Protein AF-A0A349FW21-F1 (afdb_monomer)

Radius of gyration: 24.27 Å; Cα contacts (8 Å, |Δi|>4): 218; chains: 1; bounding box: 69×37×64 Å

Structure (mmCIF, N/CA/C/O backbone):
data_AF-A0A349FW21-F1
#
_entry.id   AF-A0A349FW21-F1
#
loop_
_atom_site.group_PDB
_atom_site.id
_atom_site.type_symbol
_atom_site.label_atom_id
_atom_site.label_alt_id
_atom_site.label_comp_id
_atom_site.label_asym_id
_atom_site.label_entity_id
_atom_site.label_seq_id
_atom_site.pdbx_PDB_ins_code
_atom_site.Cartn_x
_atom_site.Cartn_y
_atom_site.Cartn_z
_atom_site.occupancy
_atom_site.B_iso_or_equiv
_atom_site.auth_seq_id
_atom_site.auth_comp_id
_atom_site.auth_asym_id
_atom_site.auth_atom_id
_atom_site.pdbx_PDB_model_num
ATOM 1 N N . GLY A 1 1 ? -23.502 -10.795 7.172 1.00 79.62 1 GLY A N 1
ATOM 2 C CA . GLY A 1 1 ? -22.244 -11.433 7.606 1.00 79.62 1 GLY A CA 1
ATOM 3 C C . GLY A 1 1 ? -21.073 -11.166 6.674 1.00 79.62 1 GLY A C 1
ATOM 4 O O . GLY A 1 1 ? -20.274 -10.280 6.958 1.00 79.62 1 GLY A O 1
ATOM 5 N N . LEU A 1 2 ? -20.959 -11.916 5.570 1.00 86.88 2 LEU A N 1
ATOM 6 C CA . LEU A 1 2 ? -19.723 -12.019 4.775 1.00 86.88 2 LEU A CA 1
ATOM 7 C C . LEU A 1 2 ? -19.169 -10.681 4.262 1.00 86.88 2 LEU A C 1
ATOM 9 O O . LEU A 1 2 ? -17.988 -10.404 4.451 1.00 86.88 2 LEU A O 1
ATOM 13 N N . VAL A 1 3 ? -20.007 -9.830 3.665 1.00 88.12 3 VAL A N 1
ATOM 14 C CA . VAL A 1 3 ? -19.525 -8.563 3.092 1.00 88.12 3 VAL A CA 1
ATOM 15 C C . VAL A 1 3 ? -19.005 -7.611 4.169 1.00 88.12 3 VAL A C 1
ATOM 17 O O . VAL A 1 3 ? -17.942 -7.023 4.005 1.00 88.12 3 VAL A O 1
ATOM 20 N N . ALA A 1 4 ? -19.687 -7.522 5.314 1.00 91.06 4 ALA A N 1
ATOM 21 C CA . ALA A 1 4 ? -19.210 -6.734 6.450 1.00 91.06 4 ALA A CA 1
ATOM 22 C C . ALA A 1 4 ? -17.894 -7.291 7.020 1.00 91.06 4 ALA A C 1
ATOM 24 O O . ALA A 1 4 ? -17.009 -6.523 7.390 1.00 91.06 4 ALA A O 1
ATOM 25 N N . ARG A 1 5 ? -17.736 -8.622 7.046 1.00 93.50 5 ARG A N 1
ATOM 26 C CA . ARG A 1 5 ? -16.498 -9.286 7.483 1.00 93.50 5 ARG A CA 1
ATOM 27 C C . ARG A 1 5 ? -15.326 -8.931 6.572 1.00 93.50 5 ARG A C 1
ATOM 29 O O . ARG A 1 5 ? -14.276 -8.530 7.070 1.00 93.50 5 ARG A O 1
ATOM 36 N N . PHE A 1 6 ? -15.518 -9.059 5.261 1.00 93.38 6 PHE A N 1
ATOM 37 C CA . PHE A 1 6 ? -14.521 -8.661 4.270 1.00 93.38 6 PHE A CA 1
ATOM 38 C C . PHE A 1 6 ? -14.206 -7.174 4.375 1.00 93.38 6 PHE A C 1
ATOM 40 O O . PHE A 1 6 ? -13.051 -6.816 4.570 1.00 93.38 6 PHE A O 1
ATOM 47 N N . GLY A 1 7 ? -15.230 -6.323 4.324 1.00 93.06 7 GLY A N 1
ATOM 48 C CA . GLY A 1 7 ? -15.060 -4.877 4.343 1.00 93.06 7 GLY A CA 1
ATOM 49 C C . GLY A 1 7 ? -14.276 -4.397 5.558 1.00 93.06 7 GLY A C 1
ATOM 50 O O . GLY A 1 7 ? -13.329 -3.640 5.397 1.00 93.06 7 GLY A O 1
ATOM 51 N N . LEU A 1 8 ? -14.617 -4.861 6.763 1.00 94.00 8 LEU A N 1
ATOM 52 C CA . LEU A 1 8 ? -14.026 -4.337 7.996 1.00 94.00 8 LEU A CA 1
ATOM 53 C C . LEU A 1 8 ? -12.684 -4.959 8.367 1.00 94.00 8 LEU A C 1
ATOM 55 O O . LEU A 1 8 ? -11.838 -4.268 8.931 1.00 94.00 8 LEU A O 1
ATOM 59 N N . PHE A 1 9 ? -12.493 -6.253 8.110 1.00 94.50 9 PHE A N 1
ATOM 60 C CA . PHE A 1 9 ? -11.378 -6.979 8.714 1.00 94.50 9 PHE A CA 1
ATOM 61 C C . PHE A 1 9 ? -10.350 -7.497 7.716 1.00 94.50 9 PHE A C 1
ATOM 63 O O . PHE A 1 9 ? -9.241 -7.800 8.153 1.00 94.50 9 PHE A O 1
ATOM 70 N N . PHE A 1 10 ? -10.651 -7.591 6.416 1.00 91.69 10 PHE A N 1
ATOM 71 C CA . PHE A 1 10 ? -9.659 -7.987 5.412 1.00 91.69 10 PHE A CA 1
ATOM 72 C C . PHE A 1 10 ? -8.686 -6.829 5.109 1.00 91.69 10 PHE A C 1
ATOM 74 O O . PHE A 1 10 ? -9.122 -5.680 5.023 1.00 91.69 10 PHE A O 1
ATOM 81 N N . PRO A 1 11 ? -7.376 -7.087 4.913 1.00 89.06 11 PRO A N 1
ATOM 82 C CA . PRO A 1 11 ? -6.655 -8.367 5.014 1.00 89.06 11 PRO A CA 1
ATOM 83 C C . PRO A 1 11 ? -6.067 -8.650 6.416 1.00 89.06 11 PRO A C 1
ATOM 85 O O . PRO A 1 11 ? -5.120 -9.418 6.565 1.00 89.06 11 PRO A O 1
ATOM 88 N N . GLY A 1 12 ? -6.569 -7.997 7.465 1.00 87.81 12 GLY A N 1
ATOM 89 C CA . GLY A 1 12 ? -6.051 -8.113 8.827 1.00 87.81 12 GLY A CA 1
ATOM 90 C C . GLY A 1 12 ? -6.335 -9.460 9.506 1.00 87.81 12 GLY A C 1
ATOM 91 O O . GLY A 1 12 ? -7.222 -10.219 9.128 1.00 87.81 12 GLY A O 1
ATOM 92 N N . LYS A 1 13 ? -5.614 -9.740 10.602 1.00 91.00 13 LYS A N 1
ATOM 93 C CA . LYS A 1 13 ? -5.720 -11.007 11.363 1.00 91.00 13 LYS A CA 1
ATOM 94 C C . LYS A 1 13 ? -7.135 -11.307 11.869 1.00 91.00 13 LYS A C 1
ATOM 96 O O . LYS A 1 13 ? -7.502 -12.468 12.022 1.00 91.00 13 LYS A O 1
ATOM 101 N N . MET A 1 14 ? -7.921 -10.268 12.146 1.00 93.44 14 MET A N 1
ATOM 102 C CA . MET A 1 14 ? -9.287 -10.416 12.650 1.00 93.44 14 MET A CA 1
ATOM 103 C C . MET A 1 14 ? -10.252 -10.961 11.598 1.00 93.44 14 MET A C 1
ATOM 105 O O . MET A 1 14 ? -11.257 -11.556 11.976 1.00 93.44 14 MET A O 1
ATOM 109 N N . PHE A 1 15 ? -9.910 -10.870 10.307 1.00 94.19 15 PHE A N 1
ATOM 110 C CA . PHE A 1 15 ? -10.685 -11.479 9.228 1.00 94.19 15 PHE A CA 1
ATOM 111 C C . PHE A 1 15 ? -10.854 -12.986 9.431 1.00 94.19 15 PHE A C 1
ATOM 113 O O . PHE A 1 15 ? -11.928 -13.521 9.182 1.00 94.19 15 PHE A O 1
ATOM 120 N N . PHE A 1 16 ? -9.826 -13.670 9.937 1.00 91.38 16 PHE A N 1
ATOM 121 C CA . PHE A 1 16 ? -9.857 -15.114 10.188 1.00 91.38 16 PHE A CA 1
ATOM 122 C C . PHE A 1 16 ? -10.485 -15.494 11.535 1.00 91.38 16 PHE A C 1
ATOM 124 O O . PHE A 1 16 ? -10.774 -16.664 11.751 1.00 91.38 16 PHE A O 1
ATOM 131 N N . LYS A 1 17 ? -10.694 -14.526 12.438 1.00 92.88 17 LYS A N 1
ATOM 132 C CA . LYS A 1 17 ? -11.222 -14.767 13.791 1.00 92.88 17 LYS A CA 1
ATOM 133 C C . LYS A 1 17 ? -12.697 -14.419 13.953 1.00 92.88 17 LYS A C 1
ATOM 135 O O . LYS A 1 17 ? -13.353 -15.019 14.791 1.00 92.88 17 LYS A O 1
ATOM 140 N N . ILE A 1 18 ? -13.182 -13.425 13.214 1.00 94.44 18 ILE A N 1
ATOM 141 C CA . ILE A 1 18 ? -14.570 -12.962 13.277 1.00 94.44 18 ILE A CA 1
ATOM 142 C C . ILE A 1 18 ? -15.294 -13.529 12.064 1.00 94.44 18 ILE A C 1
ATOM 144 O O . ILE A 1 18 ? -15.002 -13.124 10.938 1.00 94.44 18 ILE A O 1
ATOM 148 N N . THR A 1 19 ? -16.214 -14.462 12.281 1.00 93.19 19 THR A N 1
ATOM 149 C CA . THR A 1 19 ? -17.006 -15.094 11.224 1.00 93.19 19 THR A CA 1
ATOM 150 C C . THR A 1 19 ? -18.365 -14.420 11.044 1.00 93.19 19 THR A C 1
ATOM 152 O O . THR A 1 19 ? -18.790 -14.247 9.898 1.00 93.19 19 THR A O 1
ATOM 155 N N . ASP A 1 20 ? -18.985 -13.932 12.124 1.00 92.44 20 ASP A N 1
ATOM 156 C CA . ASP A 1 20 ? -20.250 -13.196 12.089 1.00 92.44 20 ASP A CA 1
ATOM 157 C C . ASP A 1 20 ? -20.144 -11.830 12.789 1.00 92.44 20 ASP A C 1
ATOM 159 O O . ASP A 1 20 ? -20.536 -11.653 13.947 1.00 92.44 20 ASP A O 1
ATOM 163 N N . PRO A 1 21 ? -19.688 -10.789 12.071 1.00 93.12 21 PRO A N 1
ATOM 164 C CA . PRO A 1 21 ? -19.641 -9.448 12.640 1.00 93.12 21 PRO A CA 1
ATOM 165 C C . PRO A 1 21 ? -21.035 -8.833 12.825 1.00 93.12 21 PRO A C 1
ATOM 167 O O . PRO A 1 21 ? -21.183 -7.865 13.573 1.00 93.12 21 PRO A O 1
ATOM 170 N N . THR A 1 22 ? -22.060 -9.385 12.170 1.00 90.56 22 THR A N 1
ATOM 171 C CA . THR A 1 22 ? -23.417 -8.829 12.119 1.00 90.56 22 THR A CA 1
ATOM 172 C C . THR A 1 22 ? -24.323 -9.294 13.256 1.00 90.56 22 THR A C 1
ATOM 174 O O . THR A 1 22 ? -25.375 -8.684 13.447 1.00 90.56 22 THR A O 1
ATOM 177 N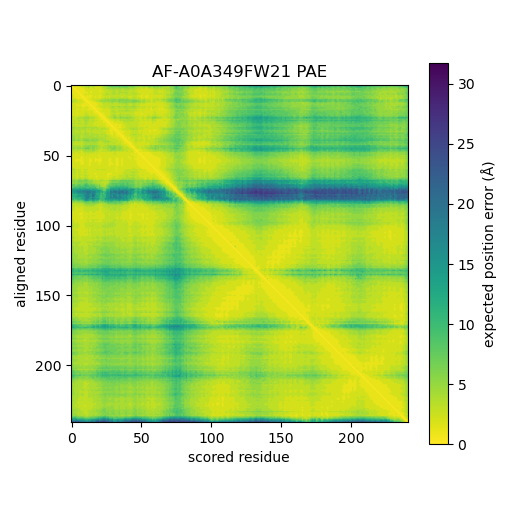 N . THR A 1 23 ? -23.923 -10.301 14.043 1.00 88.94 23 THR A N 1
ATOM 178 C CA . THR A 1 23 ? -24.753 -10.801 15.149 1.00 88.94 23 THR A CA 1
ATOM 179 C C . THR A 1 23 ? -25.154 -9.695 16.130 1.00 88.94 23 THR A C 1
ATOM 181 O O . THR A 1 23 ? -24.370 -8.799 16.476 1.00 88.94 23 THR A O 1
ATOM 184 N N . GLY A 1 24 ? -26.413 -9.756 16.566 1.00 86.75 24 GLY A N 1
ATOM 185 C CA . GLY A 1 24 ? -26.978 -8.865 17.573 1.00 86.75 24 GLY A CA 1
ATOM 186 C C . GLY A 1 24 ? -26.745 -9.326 19.010 1.00 86.75 24 GLY A C 1
ATOM 187 O O . GLY A 1 24 ? -26.895 -8.512 19.915 1.00 86.75 24 GLY A O 1
ATOM 188 N N . LEU A 1 25 ? -26.378 -10.594 19.219 1.00 91.06 25 LEU A N 1
ATOM 189 C CA . LEU A 1 25 ? -26.169 -11.175 20.542 1.00 91.06 25 LEU A CA 1
ATOM 190 C C . LEU A 1 25 ? -24.679 -11.123 20.891 1.00 91.06 25 LEU A C 1
ATOM 192 O O . LEU A 1 25 ? -23.890 -11.929 20.402 1.00 91.06 25 LEU A O 1
ATOM 196 N N . LYS A 1 26 ? -24.287 -10.133 21.697 1.00 92.50 26 LYS A N 1
ATOM 197 C CA . LYS A 1 26 ? -22.891 -9.873 22.070 1.00 92.50 26 LYS A CA 1
ATOM 198 C C . LYS A 1 26 ? -22.807 -9.405 23.520 1.00 92.50 26 LYS A C 1
ATOM 200 O O . LYS A 1 26 ? -23.646 -8.633 23.970 1.00 92.50 26 LYS A O 1
ATOM 205 N N . ALA A 1 27 ? -21.748 -9.816 24.210 1.00 94.56 27 ALA A N 1
ATOM 206 C CA . ALA A 1 27 ? -21.325 -9.231 25.478 1.00 94.56 27 ALA A CA 1
ATOM 207 C C . ALA A 1 27 ? -19.980 -8.530 25.265 1.00 94.56 27 ALA A C 1
ATOM 209 O O . ALA A 1 27 ? -19.120 -9.026 24.536 1.00 94.56 27 ALA A O 1
ATOM 210 N N . SER A 1 28 ? -19.790 -7.349 25.849 1.00 95.38 28 SER A N 1
ATOM 211 C CA . SER A 1 28 ? -18.569 -6.558 25.669 1.00 95.38 28 SER A CA 1
ATOM 212 C C . SER A 1 28 ? -18.158 -5.899 26.973 1.00 95.38 28 SER A C 1
ATOM 214 O O . SER A 1 28 ? -18.994 -5.439 27.746 1.00 95.38 28 SER A O 1
ATOM 216 N N . ARG A 1 29 ? -16.850 -5.889 27.234 1.00 95.69 29 ARG A N 1
ATOM 217 C CA . ARG A 1 29 ? -16.280 -5.230 28.409 1.00 95.69 29 ARG A CA 1
ATOM 218 C C . ARG A 1 29 ? -16.426 -3.721 28.251 1.00 95.69 29 ARG A C 1
ATOM 220 O O . ARG A 1 29 ? -16.014 -3.197 27.226 1.00 95.69 29 ARG A O 1
ATOM 227 N N . VAL A 1 30 ? -16.936 -3.048 29.281 1.00 96.00 30 VAL A N 1
ATOM 228 C CA . VAL A 1 30 ? -17.026 -1.582 29.297 1.00 96.00 30 VAL A CA 1
ATOM 229 C C . VAL A 1 30 ? -15.677 -0.961 29.635 1.00 96.00 30 VAL A C 1
ATOM 231 O O . VAL A 1 30 ? -15.113 -0.286 28.788 1.00 96.00 30 VAL A O 1
ATOM 234 N N . LYS A 1 31 ? -15.138 -1.257 30.826 1.00 96.06 31 LYS A N 1
ATOM 235 C CA . LYS A 1 31 ? -13.905 -0.652 31.353 1.00 96.06 31 LYS A CA 1
ATOM 236 C C . LYS A 1 31 ? -12.708 -0.808 30.406 1.00 96.06 31 LYS A C 1
ATOM 238 O O . LYS A 1 31 ? -12.303 -1.944 30.129 1.00 96.06 31 LYS A O 1
ATOM 243 N N . GLY A 1 32 ? -12.119 0.317 30.007 1.00 94.38 32 GLY A N 1
ATOM 244 C CA . GLY A 1 32 ? -10.965 0.405 29.107 1.00 94.38 32 GLY A CA 1
ATOM 245 C C . GLY A 1 32 ? -11.289 0.152 27.632 1.00 94.38 32 GLY A C 1
ATOM 246 O O . GLY A 1 32 ? -10.373 -0.074 26.846 1.00 94.38 32 GLY A O 1
ATOM 247 N N . PHE A 1 33 ? -12.570 0.132 27.268 1.00 95.56 33 PHE A N 1
ATOM 248 C CA . PHE A 1 33 ? -13.039 -0.072 25.903 1.00 95.56 33 PHE A CA 1
ATOM 249 C C . PHE A 1 33 ? -14.218 0.854 25.617 1.00 95.56 33 PHE A C 1
ATOM 251 O O . PHE A 1 33 ? -14.011 1.943 25.095 1.00 95.56 33 PHE A O 1
ATOM 258 N N . VAL A 1 34 ? -15.448 0.444 25.938 1.00 94.38 34 VAL A N 1
ATOM 259 C CA . VAL A 1 34 ? -16.669 1.195 25.588 1.00 94.38 34 VAL A CA 1
ATOM 260 C C . VAL A 1 34 ? -16.675 2.583 26.222 1.00 94.38 34 VAL A C 1
ATOM 262 O O . VAL A 1 34 ? -17.092 3.535 25.579 1.00 94.38 34 VAL A O 1
ATOM 265 N N . ASP A 1 35 ? -16.146 2.706 27.438 1.00 94.69 35 ASP A N 1
ATOM 266 C CA . ASP A 1 35 ? -15.970 3.976 28.155 1.00 94.69 35 ASP A CA 1
ATOM 267 C C . ASP A 1 35 ? -14.971 4.942 27.493 1.00 94.69 35 ASP A C 1
ATOM 269 O O . ASP A 1 35 ? -14.954 6.124 27.819 1.00 94.69 35 ASP A O 1
ATOM 273 N N . THR A 1 36 ? -14.152 4.459 26.555 1.00 94.94 36 THR A N 1
ATOM 274 C CA . THR A 1 36 ? -13.199 5.271 25.776 1.00 94.94 36 THR A CA 1
ATOM 275 C C . THR A 1 36 ? -13.680 5.576 24.356 1.00 94.94 36 THR A C 1
ATOM 277 O O . THR A 1 36 ? -13.007 6.295 23.618 1.00 94.94 36 THR A O 1
ATOM 280 N N . MET A 1 37 ? -14.815 5.005 23.938 1.00 93.19 37 MET A N 1
ATOM 281 C CA . MET A 1 37 ? -15.351 5.194 22.592 1.00 93.19 37 MET A CA 1
ATOM 282 C C . MET A 1 37 ? -16.286 6.391 22.533 1.00 93.19 37 MET A C 1
ATOM 284 O O . MET A 1 37 ? -17.132 6.573 23.402 1.00 93.19 37 MET A O 1
ATOM 288 N N . ASP A 1 38 ? -16.211 7.133 21.431 1.00 91.38 38 ASP A N 1
ATOM 289 C CA . ASP A 1 38 ? -17.280 8.054 21.058 1.00 91.38 38 ASP A CA 1
ATOM 290 C C . ASP A 1 38 ? -18.504 7.246 20.602 1.00 91.38 38 ASP A C 1
ATOM 292 O O . ASP A 1 38 ? -18.485 6.598 19.541 1.00 91.38 38 ASP A O 1
ATOM 296 N N . MET A 1 39 ? -19.525 7.258 21.458 1.00 90.12 39 MET A N 1
ATOM 297 C CA . MET A 1 39 ? -20.818 6.606 21.265 1.00 90.12 39 MET A CA 1
ATOM 298 C C . MET A 1 39 ? -21.921 7.593 20.858 1.00 90.12 39 MET A C 1
ATOM 300 O O . MET A 1 39 ? -23.004 7.153 20.471 1.00 90.12 39 MET A O 1
ATOM 304 N N . ASP A 1 40 ? -21.646 8.898 20.892 1.00 91.12 40 ASP A N 1
ATOM 305 C CA . ASP A 1 40 ? -22.607 9.949 20.545 1.00 91.12 40 ASP A CA 1
ATOM 306 C C . ASP A 1 40 ? -22.606 10.222 19.030 1.00 91.12 40 ASP A C 1
ATOM 308 O O . ASP A 1 40 ? -23.654 10.493 18.427 1.00 91.12 40 ASP A O 1
ATOM 312 N N . HIS A 1 41 ? -21.442 10.056 18.388 1.00 92.62 41 HIS A N 1
ATOM 313 C CA . HIS A 1 41 ? -21.226 10.288 16.955 1.00 92.62 41 HIS A CA 1
ATOM 314 C C . HIS A 1 41 ? -20.993 8.988 16.169 1.00 92.62 41 HIS A C 1
ATOM 316 O O . HIS A 1 41 ? -19.975 8.809 15.499 1.00 92.62 41 HIS A O 1
ATOM 322 N N . LEU A 1 42 ? -21.952 8.064 16.236 1.00 93.25 42 LEU A N 1
ATOM 323 C CA . LEU A 1 42 ? -21.949 6.846 15.417 1.00 93.25 42 LEU A CA 1
ATOM 324 C C . LEU A 1 42 ? -22.457 7.134 13.996 1.00 93.25 42 LEU A C 1
ATOM 326 O O . LEU A 1 42 ? -23.371 7.938 13.801 1.00 93.25 42 LEU A O 1
ATOM 330 N N . TYR A 1 43 ? -21.920 6.432 12.995 1.00 92.56 43 TYR A N 1
ATOM 331 C CA . TYR A 1 43 ? -22.342 6.566 11.593 1.00 92.56 43 TYR A CA 1
ATOM 332 C C . TYR A 1 43 ? -23.776 6.097 11.344 1.00 92.56 43 TYR A C 1
ATOM 334 O O . TYR A 1 43 ? -24.421 6.542 10.394 1.00 92.56 43 TYR A O 1
ATOM 342 N N . SER A 1 44 ? -24.265 5.193 12.188 1.00 91.38 44 SER A N 1
ATOM 343 C CA . SER A 1 44 ? -25.625 4.670 12.164 1.00 91.38 44 SER A CA 1
ATOM 344 C C . SER A 1 44 ? -26.184 4.655 13.580 1.00 91.38 44 SER A C 1
ATOM 346 O O . SER A 1 44 ? -25.485 4.291 14.522 1.00 91.38 44 SER A O 1
ATOM 348 N N . ARG A 1 45 ? -27.467 5.005 13.717 1.00 87.25 45 ARG A N 1
ATOM 349 C CA . ARG A 1 45 ? -28.254 4.843 14.954 1.00 87.25 45 ARG A CA 1
ATOM 350 C C . ARG A 1 45 ? -29.220 3.647 14.886 1.00 87.25 45 ARG A C 1
ATOM 352 O O . ARG A 1 45 ? -30.002 3.446 15.807 1.00 87.25 45 ARG A O 1
ATOM 359 N N . ASN A 1 46 ? -29.157 2.860 13.806 1.00 87.94 46 ASN A N 1
ATOM 360 C CA . ASN A 1 46 ? -30.063 1.741 13.528 1.00 87.94 46 ASN A CA 1
ATOM 361 C C . ASN A 1 46 ? -29.390 0.389 13.799 1.00 87.94 46 ASN A C 1
ATOM 363 O O . ASN A 1 46 ? -29.104 0.067 14.943 1.00 87.94 46 ASN A O 1
ATOM 367 N N . PHE A 1 47 ? -29.138 -0.439 12.780 1.00 86.38 47 PHE A N 1
ATOM 368 C CA . PHE A 1 47 ? -28.454 -1.728 12.952 1.00 86.38 47 PHE A CA 1
ATOM 369 C C . PHE A 1 47 ? -26.950 -1.635 12.663 1.00 86.38 47 PHE A C 1
ATOM 371 O O . PHE A 1 47 ? -26.175 -2.409 13.234 1.00 86.38 47 PHE A O 1
ATOM 378 N N . GLY A 1 48 ? -26.526 -0.684 11.819 1.00 89.25 48 GLY A N 1
ATOM 379 C CA . GLY A 1 48 ? -25.128 -0.489 11.427 1.00 89.25 48 GLY A CA 1
ATOM 380 C C . GLY A 1 48 ? -24.184 -0.192 12.596 1.00 89.25 48 GLY A C 1
ATOM 381 O O . GLY A 1 48 ? -23.039 -0.646 12.576 1.00 89.25 48 GLY A O 1
ATOM 382 N N . TYR A 1 49 ? -24.671 0.453 13.664 1.00 92.50 49 TYR A N 1
ATOM 383 C CA . TYR A 1 49 ? -23.853 0.787 14.840 1.00 92.50 49 TYR A CA 1
ATOM 384 C C . TYR A 1 49 ? -23.159 -0.431 15.466 1.00 92.50 49 TYR A C 1
ATOM 386 O O . TYR A 1 49 ? -22.060 -0.311 15.996 1.00 92.50 49 TYR A O 1
ATOM 394 N N . LYS A 1 50 ? -23.754 -1.632 15.378 1.00 92.69 50 LYS A N 1
ATOM 395 C CA . LYS A 1 50 ? -23.177 -2.867 15.943 1.00 92.69 50 LYS A CA 1
ATOM 396 C C . LYS A 1 50 ? -21.871 -3.264 15.258 1.00 92.69 50 LYS A C 1
ATOM 398 O O . LYS A 1 50 ? -21.029 -3.923 15.875 1.00 92.69 50 LYS A O 1
ATOM 403 N N . LEU A 1 51 ? -21.722 -2.903 13.984 1.00 94.31 51 LEU A N 1
ATOM 404 C CA . LEU A 1 51 ? -20.508 -3.127 13.206 1.00 94.31 51 LEU A CA 1
ATOM 405 C C . LEU A 1 51 ? -19.437 -2.108 13.564 1.00 94.31 51 LEU A C 1
ATOM 407 O O . LEU A 1 51 ? -18.294 -2.494 13.793 1.00 94.31 51 LEU A O 1
ATOM 411 N N . GLU A 1 52 ? -19.820 -0.838 13.672 1.00 94.94 52 GLU A N 1
ATOM 412 C CA . GLU A 1 52 ? -18.935 0.224 14.148 1.00 94.94 52 GLU A CA 1
ATOM 413 C C . GLU A 1 52 ? -18.418 -0.062 15.556 1.00 94.94 52 GLU A C 1
ATOM 415 O O . GLU A 1 52 ? -17.212 -0.024 15.784 1.00 94.94 52 GLU A O 1
ATOM 420 N N . PHE A 1 53 ? -19.308 -0.443 16.468 1.00 95.44 53 PHE A N 1
ATOM 421 C CA . PHE A 1 53 ? -18.969 -0.832 17.828 1.00 95.44 53 PHE A CA 1
ATOM 422 C C . PHE A 1 53 ? -17.946 -1.973 17.846 1.00 95.44 53 PHE A C 1
ATOM 424 O O . PHE A 1 53 ? -16.892 -1.862 18.468 1.00 95.44 53 PHE A O 1
ATOM 431 N N . LEU A 1 54 ? -18.211 -3.064 17.115 1.00 95.69 54 LEU A N 1
ATOM 432 C CA . LEU A 1 54 ? -17.280 -4.192 17.028 1.00 95.69 54 LEU A CA 1
ATOM 433 C C . LEU A 1 54 ? -15.935 -3.773 16.418 1.00 95.69 54 LEU A C 1
ATOM 435 O O . LEU A 1 54 ? -14.885 -4.187 16.907 1.00 95.69 54 LEU A O 1
ATOM 439 N N . TYR A 1 55 ? -15.955 -2.955 15.366 1.00 95.44 55 TYR A N 1
ATOM 440 C CA . TYR A 1 55 ? -14.744 -2.459 14.722 1.00 95.44 55 TYR A CA 1
ATOM 441 C C . TYR A 1 55 ? -13.902 -1.615 15.687 1.00 95.44 55 TYR A C 1
ATOM 443 O O . TYR A 1 55 ? -12.713 -1.885 15.843 1.00 95.44 55 TYR A O 1
ATOM 451 N N . LYS A 1 56 ? -14.517 -0.660 16.398 1.00 94.81 56 LYS A N 1
ATOM 452 C CA . LYS A 1 56 ? -13.852 0.179 17.408 1.00 94.81 56 LYS A CA 1
ATOM 453 C C . LYS A 1 56 ? -13.285 -0.661 18.561 1.00 94.81 56 LYS A C 1
ATOM 455 O O . LYS A 1 56 ? -12.115 -0.498 18.898 1.00 94.81 56 LYS A O 1
ATOM 460 N N . MET A 1 57 ? -14.043 -1.632 19.087 1.00 95.69 57 MET A N 1
ATOM 461 C CA . MET A 1 57 ? -13.550 -2.595 20.091 1.00 95.69 57 MET A CA 1
ATOM 462 C C . MET A 1 57 ? -12.271 -3.299 19.615 1.00 95.69 57 MET A C 1
ATOM 464 O O . MET A 1 57 ? -11.288 -3.392 20.349 1.00 95.69 57 MET A O 1
ATOM 468 N N . VAL A 1 58 ? -12.265 -3.782 18.371 1.00 95.31 58 VAL A N 1
ATOM 469 C CA . VAL A 1 58 ? -11.108 -4.462 17.777 1.00 95.31 58 VAL A CA 1
ATOM 470 C C . VAL A 1 58 ? -9.910 -3.523 17.621 1.00 95.31 58 VAL A C 1
ATOM 472 O O . VAL A 1 58 ? -8.789 -3.933 17.922 1.00 95.31 58 VAL A O 1
ATOM 475 N N . GLN A 1 59 ? -10.124 -2.276 17.191 1.00 92.75 59 GLN A N 1
ATOM 476 C CA . GLN A 1 59 ? -9.055 -1.275 17.058 1.00 92.75 59 GLN A CA 1
ATOM 477 C C . GLN A 1 59 ? -8.415 -0.919 18.406 1.00 92.75 59 GLN A C 1
ATOM 479 O O . GLN A 1 59 ? -7.205 -0.718 18.475 1.00 92.75 59 GLN A O 1
ATOM 484 N N . LEU A 1 60 ? -9.198 -0.935 19.487 1.00 94.38 60 LEU A N 1
ATOM 485 C CA . LEU A 1 60 ? -8.709 -0.776 20.862 1.00 94.38 60 LEU A CA 1
ATOM 486 C C . LEU A 1 60 ? -7.993 -2.028 21.406 1.00 94.38 60 LEU A C 1
ATOM 488 O O . LEU A 1 60 ? -7.531 -2.039 22.544 1.00 94.38 60 LEU A O 1
ATOM 492 N N . GLY A 1 61 ? -7.882 -3.099 20.615 1.00 94.62 61 GLY A N 1
ATOM 493 C CA . GLY A 1 61 ? -7.179 -4.322 21.002 1.00 94.62 61 GLY A CA 1
ATOM 494 C C . GLY A 1 61 ? -8.032 -5.318 21.788 1.00 94.62 61 GLY A C 1
ATOM 495 O O . GLY A 1 61 ? -7.482 -6.191 22.467 1.00 94.62 61 GLY A O 1
ATOM 496 N N . ALA A 1 62 ? -9.364 -5.229 21.705 1.00 95.62 62 ALA A N 1
ATOM 497 C CA . ALA A 1 62 ? -10.242 -6.186 22.365 1.00 95.62 62 ALA A CA 1
ATOM 498 C C . ALA A 1 62 ? -9.984 -7.612 21.858 1.00 95.62 62 ALA A C 1
ATOM 500 O O . ALA A 1 62 ? -9.895 -7.881 20.657 1.00 95.62 62 ALA A O 1
ATOM 501 N N . LYS A 1 63 ? -9.913 -8.561 22.794 1.00 94.88 63 LYS A N 1
ATOM 502 C CA . LYS A 1 63 ? -9.892 -9.987 22.461 1.00 94.88 63 LYS A CA 1
ATOM 503 C C . LYS A 1 63 ? -11.314 -10.421 22.116 1.00 94.88 63 LYS A C 1
ATOM 505 O O . LYS A 1 63 ? -12.199 -10.349 22.963 1.00 94.88 63 LYS A O 1
ATOM 510 N N . VAL A 1 64 ? -11.515 -10.888 20.888 1.00 95.25 64 VAL A N 1
ATOM 511 C CA . VAL A 1 64 ? -12.816 -11.368 20.404 1.00 95.25 64 VAL A CA 1
ATOM 512 C C . VAL A 1 64 ? -12.837 -12.893 20.411 1.00 95.25 64 VAL A C 1
ATOM 514 O O . VAL A 1 64 ? -11.891 -13.528 19.940 1.00 95.25 64 VAL A O 1
ATOM 517 N N . LYS A 1 65 ? -13.918 -13.468 20.942 1.00 94.44 65 LYS A N 1
ATOM 518 C CA . LYS A 1 65 ? -14.232 -14.898 20.888 1.00 94.44 65 LYS A CA 1
ATOM 519 C C . LYS A 1 65 ? -15.683 -15.050 20.444 1.00 94.44 65 LYS A C 1
ATOM 521 O O . LYS A 1 65 ? -16.560 -14.419 21.029 1.00 94.44 65 LYS A O 1
ATOM 526 N N . GLU A 1 66 ? -15.920 -15.875 19.433 1.00 94.56 66 GLU A N 1
ATOM 527 C CA . GLU A 1 66 ? -17.268 -16.246 19.002 1.00 94.56 66 GLU A CA 1
ATOM 528 C C . GLU A 1 66 ? -17.680 -17.535 19.715 1.00 94.56 66 GLU A C 1
ATOM 530 O O . GLU A 1 66 ? -16.906 -18.492 19.795 1.00 94.56 66 GLU A O 1
ATOM 535 N N . ILE A 1 67 ? -18.880 -17.530 20.293 1.00 93.94 67 ILE A N 1
ATOM 536 C CA . ILE A 1 67 ? -19.484 -18.695 20.937 1.00 93.94 67 ILE A CA 1
ATOM 537 C C . ILE A 1 67 ? -20.579 -19.186 19.986 1.00 93.94 67 ILE A C 1
ATOM 539 O O . ILE A 1 67 ? -21.424 -18.368 19.608 1.00 93.94 67 ILE A O 1
ATOM 543 N N . PRO A 1 68 ? -20.567 -20.469 19.576 1.00 91.94 68 PRO A N 1
ATOM 544 C CA . PRO A 1 68 ? -21.614 -21.021 18.731 1.00 91.94 68 PRO A CA 1
ATOM 545 C C . PRO A 1 68 ? -22.983 -20.789 19.356 1.00 91.94 68 PRO A C 1
ATOM 547 O O . PRO A 1 68 ? -23.186 -21.003 20.550 1.00 91.94 68 PRO A O 1
ATOM 550 N N . LEU A 1 69 ? -23.914 -20.342 18.530 1.00 87.06 69 LEU A N 1
ATOM 551 C CA . LEU A 1 69 ? -25.273 -20.042 18.934 1.00 87.06 69 LEU A CA 1
ATOM 552 C C . LEU A 1 69 ? -26.218 -20.676 17.917 1.00 87.06 69 LEU A C 1
ATOM 554 O O . LEU A 1 69 ? -25.945 -20.672 16.716 1.00 87.06 69 LEU A O 1
ATOM 558 N N . GLN A 1 70 ? -27.334 -21.204 18.402 1.00 88.69 70 GLN A N 1
ATOM 559 C CA . GLN A 1 70 ? -28.411 -21.704 17.561 1.00 88.69 70 GLN A CA 1
ATOM 560 C C . GLN A 1 70 ? -29.541 -20.677 17.588 1.00 88.69 70 GLN A C 1
ATOM 562 O O . GLN A 1 70 ? -30.173 -20.464 18.623 1.00 88.69 70 GLN A O 1
ATOM 567 N N . PHE A 1 71 ? -29.770 -19.997 16.464 1.00 85.06 71 PHE A N 1
ATOM 568 C CA . PHE A 1 71 ? -30.899 -19.078 16.353 1.00 85.06 71 PHE A CA 1
ATOM 569 C C . PHE A 1 71 ? -32.205 -19.880 16.330 1.00 85.06 71 PHE A C 1
ATOM 571 O O . PHE A 1 71 ? -32.423 -20.697 15.438 1.00 85.06 71 PHE A O 1
ATOM 578 N N . GLY A 1 72 ? -33.068 -19.646 17.319 1.00 85.25 72 GLY A N 1
ATOM 579 C CA . GLY A 1 72 ? -34.417 -20.204 17.343 1.00 85.25 72 GLY A CA 1
ATOM 580 C C . GLY A 1 72 ? -35.339 -19.520 16.332 1.00 85.25 72 GLY A C 1
ATOM 581 O O . GLY A 1 72 ? -35.131 -18.362 15.960 1.00 85.25 72 GLY A O 1
ATOM 582 N N . LEU A 1 73 ? -36.387 -20.228 15.910 1.00 84.50 73 LEU A N 1
ATOM 583 C CA . LEU A 1 73 ? -37.435 -19.655 15.069 1.00 84.50 73 LEU A CA 1
ATOM 584 C C . LEU A 1 73 ? -38.289 -18.675 15.880 1.00 84.50 73 LEU A C 1
ATOM 586 O O . LEU A 1 73 ? -38.676 -18.943 17.018 1.00 84.50 73 LEU A O 1
ATOM 590 N N . ARG A 1 74 ? -38.601 -17.526 15.280 1.00 79.00 74 ARG A N 1
ATOM 591 C CA . ARG A 1 74 ? -39.497 -16.537 15.879 1.00 79.00 74 ARG A CA 1
ATOM 592 C C . ARG A 1 74 ? -40.938 -17.042 15.773 1.00 79.00 74 ARG A C 1
ATOM 594 O O . ARG A 1 74 ? -41.420 -17.273 14.673 1.00 79.00 74 ARG A O 1
ATOM 601 N N . THR A 1 75 ? -41.628 -17.182 16.904 1.00 79.56 75 THR A N 1
ATOM 602 C CA . THR A 1 75 ? -43.005 -17.713 16.956 1.00 79.56 75 THR A CA 1
ATOM 603 C C . THR A 1 75 ? -44.090 -16.631 16.950 1.00 79.56 75 THR A C 1
ATOM 605 O O . THR A 1 75 ? -45.247 -16.942 16.685 1.00 79.56 75 THR A O 1
ATOM 608 N N . LYS A 1 76 ? -43.750 -15.363 17.241 1.00 78.00 76 LYS A N 1
ATOM 609 C CA . LYS A 1 76 ? -44.700 -14.232 17.289 1.00 78.00 76 LYS A CA 1
ATOM 610 C C . LYS A 1 76 ? -44.089 -12.907 16.801 1.00 78.00 76 LYS A C 1
ATOM 612 O O . LYS A 1 76 ? -42.940 -12.584 17.113 1.00 78.00 76 LYS A O 1
ATOM 617 N N . GLY A 1 77 ? -44.902 -12.096 16.115 1.00 74.81 77 GLY A N 1
ATOM 618 C CA . GLY A 1 77 ? -44.582 -10.748 15.615 1.00 74.81 77 GLY A CA 1
ATOM 619 C C . GLY A 1 77 ? -43.768 -10.723 14.314 1.00 74.81 77 GLY A C 1
ATOM 620 O O . GLY A 1 77 ? -42.990 -11.638 14.058 1.00 74.81 77 GLY A O 1
ATOM 621 N N . GLU A 1 78 ? -43.923 -9.658 13.526 1.00 72.00 78 GLU A N 1
ATOM 622 C CA . GLU A 1 78 ? -43.316 -9.509 12.194 1.00 72.00 78 GLU A CA 1
ATOM 623 C C . GLU A 1 78 ? -41.841 -9.063 12.222 1.00 72.00 78 GLU A C 1
ATOM 625 O O . GLU A 1 78 ? -41.349 -8.485 13.201 1.00 72.00 78 GLU A O 1
ATOM 630 N N . SER A 1 79 ? -41.119 -9.355 11.135 1.00 66.12 79 SER A N 1
ATOM 631 C CA . SER A 1 79 ? -39.729 -8.930 10.939 1.00 66.12 79 SER A CA 1
ATOM 632 C C . SER A 1 79 ? -39.665 -7.437 10.625 1.00 66.12 79 SER A C 1
ATOM 634 O O . SER A 1 79 ? -40.266 -6.979 9.663 1.00 66.12 79 SER A O 1
ATOM 636 N N . LYS A 1 80 ? -38.881 -6.688 11.407 1.00 66.44 80 LYS A N 1
ATOM 637 C CA . LYS A 1 80 ? -38.647 -5.243 11.216 1.00 66.44 80 LYS A CA 1
ATOM 638 C C . LYS A 1 80 ? -37.407 -4.931 10.366 1.00 66.44 80 LYS A C 1
ATOM 640 O O . LYS A 1 80 ? -36.940 -3.796 10.353 1.00 66.44 80 LYS A O 1
ATOM 645 N N . ILE A 1 81 ? -36.794 -5.942 9.744 1.00 66.50 81 ILE A N 1
ATOM 646 C CA . ILE A 1 81 ? -35.597 -5.748 8.917 1.00 66.50 81 ILE A CA 1
ATOM 647 C C . ILE A 1 81 ? -36.046 -5.364 7.510 1.00 66.50 81 ILE A C 1
ATOM 649 O O . ILE A 1 81 ? -36.370 -6.220 6.693 1.00 66.50 81 ILE A O 1
ATOM 653 N N . GLU A 1 82 ? -36.047 -4.063 7.247 1.00 74.50 82 GLU A N 1
ATOM 654 C CA . GLU A 1 82 ? -36.308 -3.493 5.926 1.00 74.50 82 GLU A CA 1
ATOM 655 C C . GLU A 1 82 ? -35.026 -3.410 5.087 1.00 74.50 82 GLU A C 1
ATOM 657 O O . GLU A 1 82 ? -33.918 -3.343 5.631 1.00 74.50 82 GLU A O 1
ATOM 662 N N . SER A 1 83 ? -35.162 -3.319 3.761 1.00 75.94 83 SER A N 1
ATOM 663 C CA . SER A 1 83 ? -34.050 -3.132 2.810 1.00 75.94 83 SER A CA 1
ATOM 664 C C . SER A 1 83 ? -33.160 -1.929 3.149 1.00 75.94 83 SER A C 1
ATOM 666 O O . SER A 1 83 ? -31.946 -1.968 2.934 1.00 75.94 83 SER A O 1
ATOM 668 N N . GLN A 1 84 ? -33.731 -0.893 3.771 1.00 81.50 84 GLN A N 1
ATOM 669 C CA . GLN A 1 84 ? -32.999 0.280 4.249 1.00 81.50 84 GLN A CA 1
ATOM 670 C C . GLN A 1 84 ? -31.902 -0.080 5.268 1.00 81.50 84 GLN A C 1
ATOM 672 O O . GLN A 1 84 ? -30.852 0.562 5.321 1.00 81.50 84 GLN A O 1
ATOM 677 N N . THR A 1 85 ? -32.100 -1.162 6.026 1.00 83.38 85 THR A N 1
ATOM 678 C CA . THR A 1 85 ? -31.129 -1.691 6.994 1.00 83.38 85 THR A CA 1
ATOM 679 C C . THR A 1 85 ? -29.847 -2.162 6.316 1.00 83.38 85 THR A C 1
ATOM 681 O O . THR A 1 85 ? -28.751 -1.949 6.834 1.00 83.38 85 THR A O 1
ATOM 684 N N . ALA A 1 86 ? -29.961 -2.797 5.146 1.00 85.44 86 ALA A N 1
ATOM 685 C CA . ALA A 1 86 ? -28.798 -3.265 4.404 1.00 85.44 86 ALA A CA 1
ATOM 686 C C . ALA A 1 86 ? -27.953 -2.077 3.926 1.00 85.44 86 ALA A C 1
ATOM 688 O O . ALA A 1 86 ? -26.741 -2.071 4.133 1.00 85.44 86 ALA A O 1
ATOM 689 N N . ILE A 1 87 ? -28.594 -1.048 3.362 1.00 88.50 87 ILE A N 1
ATOM 690 C CA . ILE A 1 87 ? -27.927 0.177 2.894 1.00 88.50 87 ILE A CA 1
ATOM 691 C C . ILE A 1 87 ? -27.196 0.872 4.049 1.00 88.50 87 ILE A C 1
ATOM 693 O O . ILE A 1 87 ? -26.029 1.237 3.910 1.00 88.50 87 ILE A O 1
ATOM 697 N N . ASP A 1 88 ? -27.846 1.003 5.205 1.00 89.81 88 ASP A N 1
ATOM 698 C CA . ASP A 1 88 ? -27.256 1.587 6.414 1.00 89.81 88 ASP A CA 1
ATOM 699 C C . ASP A 1 88 ? -26.017 0.811 6.904 1.00 89.81 88 ASP A C 1
ATOM 701 O O . ASP A 1 88 ? -24.977 1.397 7.227 1.00 89.81 88 ASP A O 1
ATOM 705 N N . ILE A 1 89 ? -26.083 -0.524 6.880 1.00 90.06 89 ILE A N 1
ATOM 706 C CA . ILE A 1 89 ? -24.949 -1.403 7.184 1.00 90.06 89 ILE A CA 1
ATOM 707 C C . ILE A 1 89 ? -23.799 -1.182 6.194 1.00 90.06 89 ILE A C 1
ATOM 709 O O . ILE A 1 89 ? -22.654 -1.005 6.616 1.00 90.06 89 ILE A O 1
ATOM 713 N N . PHE A 1 90 ? -24.082 -1.167 4.889 1.00 91.44 90 PHE A N 1
ATOM 714 C CA . PHE A 1 90 ? -23.066 -0.946 3.858 1.00 91.44 90 PHE A CA 1
ATOM 715 C C . PHE A 1 90 ? -22.397 0.418 4.003 1.00 91.44 90 PHE A C 1
ATOM 717 O O . PHE A 1 90 ? -21.167 0.502 3.986 1.00 91.44 90 PHE A O 1
ATOM 724 N N . ARG A 1 91 ? -23.193 1.471 4.215 1.00 93.81 91 ARG A N 1
ATOM 725 C CA . ARG A 1 91 ? -22.698 2.825 4.470 1.00 93.81 91 ARG A CA 1
ATOM 726 C C . ARG A 1 91 ? -21.786 2.858 5.693 1.00 93.81 91 ARG A C 1
ATOM 728 O O . ARG A 1 91 ? -20.701 3.426 5.614 1.00 93.81 91 ARG A O 1
ATOM 735 N N . SER A 1 92 ? -22.185 2.213 6.788 1.00 94.19 92 SER A N 1
ATOM 736 C CA . SER A 1 92 ? -21.381 2.141 8.014 1.00 94.19 92 SER A CA 1
ATOM 737 C C . SER A 1 92 ? -20.034 1.458 7.759 1.00 94.19 92 SER A C 1
ATOM 739 O O . SER A 1 92 ? -18.991 1.997 8.117 1.00 94.19 92 SER A O 1
ATOM 741 N N . VAL A 1 93 ? -20.027 0.308 7.073 1.00 95.00 93 VAL A N 1
ATOM 742 C CA . VAL A 1 93 ? -18.790 -0.412 6.716 1.00 95.00 93 VAL A CA 1
ATOM 743 C C . VAL A 1 93 ? -17.879 0.438 5.834 1.00 95.00 93 VAL A C 1
ATOM 745 O O . VAL A 1 93 ? -16.675 0.516 6.088 1.00 95.00 93 VAL A O 1
ATOM 748 N N . PHE A 1 94 ? -18.450 1.090 4.820 1.00 95.19 94 PHE A N 1
ATOM 749 C CA . PHE A 1 94 ? -17.705 1.968 3.930 1.00 95.19 94 PHE A CA 1
ATOM 750 C C . PHE A 1 94 ? -17.072 3.130 4.697 1.00 95.19 94 PHE A C 1
ATOM 752 O O . PHE A 1 94 ? -15.869 3.334 4.588 1.00 95.19 94 PHE A O 1
ATOM 759 N N . LEU A 1 95 ? -17.844 3.847 5.519 1.00 95.56 95 LEU A N 1
ATOM 760 C CA . LEU A 1 95 ? -17.350 4.988 6.293 1.00 95.56 95 LEU A CA 1
ATOM 761 C C . LEU A 1 95 ? -16.277 4.583 7.309 1.00 95.56 95 LEU A C 1
ATOM 763 O O . LEU A 1 95 ? -15.292 5.304 7.461 1.00 95.56 95 LEU A O 1
ATOM 767 N N . LEU A 1 96 ? -16.411 3.418 7.950 1.00 95.12 96 LEU A N 1
ATOM 768 C CA . LEU A 1 96 ? -15.393 2.893 8.867 1.00 95.12 96 LEU A CA 1
ATOM 769 C C . LEU A 1 96 ? -14.063 2.639 8.160 1.00 95.12 96 LEU A C 1
ATOM 771 O O . LEU A 1 96 ? -13.011 2.996 8.684 1.00 95.12 96 LEU A O 1
ATOM 775 N N . ARG A 1 97 ? -14.092 2.050 6.959 1.00 94.19 97 ARG A N 1
ATOM 776 C CA . ARG A 1 97 ? -12.873 1.835 6.166 1.00 94.19 97 ARG A CA 1
ATOM 777 C C . ARG A 1 97 ? -12.350 3.117 5.552 1.00 94.19 97 ARG A C 1
ATOM 779 O O . ARG A 1 97 ? -11.144 3.318 5.528 1.00 94.19 97 ARG A O 1
ATOM 786 N N . TRP A 1 98 ? -13.231 4.001 5.104 1.00 95.06 98 TRP A N 1
ATOM 787 C CA . TRP A 1 98 ? -12.837 5.292 4.563 1.00 95.06 98 TRP A CA 1
ATOM 788 C C . TRP A 1 98 ? -12.084 6.115 5.607 1.00 95.06 98 TRP A C 1
ATOM 790 O O . TRP A 1 98 ? -11.047 6.684 5.297 1.00 95.06 98 TRP A O 1
ATOM 800 N N . ASN A 1 99 ? -12.534 6.122 6.860 1.00 94.00 99 ASN A N 1
ATOM 801 C CA . ASN A 1 99 ? -11.883 6.884 7.927 1.00 94.00 99 ASN A CA 1
ATOM 802 C C . ASN A 1 99 ? -10.773 6.110 8.661 1.00 94.00 99 ASN A C 1
ATOM 804 O O . ASN A 1 99 ? -10.113 6.663 9.540 1.00 94.00 99 ASN A O 1
ATOM 808 N N . ASP A 1 100 ? -10.515 4.852 8.296 1.00 93.31 100 ASP A N 1
ATOM 809 C CA . ASP A 1 100 ? -9.434 4.061 8.876 1.00 93.31 100 ASP A CA 1
ATOM 810 C C . ASP A 1 100 ? -8.053 4.612 8.456 1.00 93.31 100 ASP A C 1
ATOM 812 O O . ASP A 1 100 ? -7.748 4.672 7.257 1.00 93.31 100 ASP A O 1
ATOM 816 N N . PRO A 1 101 ? -7.159 4.953 9.408 1.00 92.56 101 PRO A N 1
ATOM 817 C CA . PRO A 1 101 ? -5.846 5.515 9.095 1.00 92.56 101 PRO A CA 1
ATOM 818 C C . PRO A 1 101 ? -4.996 4.627 8.181 1.00 92.56 101 PRO A C 1
ATOM 820 O O . PRO A 1 101 ? -4.245 5.136 7.348 1.00 92.56 101 PRO A O 1
ATOM 823 N N . THR A 1 102 ? -5.101 3.303 8.321 1.00 92.31 102 THR A N 1
ATOM 824 C CA . THR A 1 102 ? -4.338 2.355 7.496 1.00 92.31 102 THR A CA 1
ATOM 825 C C . THR A 1 102 ? -4.826 2.379 6.049 1.00 92.31 102 THR A C 1
ATOM 827 O O . THR A 1 102 ? -4.015 2.433 5.125 1.00 92.31 102 THR A O 1
ATOM 830 N N . THR A 1 103 ? -6.143 2.414 5.847 1.00 94.31 103 THR A N 1
ATOM 831 C CA . THR A 1 103 ? -6.774 2.553 4.524 1.00 94.31 103 THR A CA 1
ATOM 832 C C . THR A 1 103 ? -6.404 3.868 3.864 1.00 94.31 103 THR A C 1
ATOM 834 O O . THR A 1 103 ? -5.992 3.878 2.709 1.00 94.31 103 THR A O 1
ATOM 837 N N . GLN A 1 104 ? -6.459 4.971 4.610 1.00 95.38 104 GLN A N 1
ATOM 838 C CA . GLN A 1 104 ? -6.056 6.283 4.108 1.00 95.38 104 GLN A CA 1
ATOM 839 C C . GLN A 1 104 ? -4.589 6.305 3.664 1.00 95.38 104 GLN A C 1
ATOM 841 O O . GLN A 1 104 ? -4.267 6.856 2.612 1.00 95.38 104 GLN A O 1
ATOM 846 N N . LYS A 1 105 ? -3.685 5.656 4.409 1.00 95.56 105 LYS A N 1
ATOM 847 C CA . LYS A 1 105 ? -2.293 5.484 3.968 1.00 95.56 105 LYS A CA 1
ATOM 848 C C . LYS A 1 105 ? -2.190 4.636 2.696 1.00 95.56 105 LYS A C 1
ATOM 850 O O . LYS A 1 105 ? -1.409 4.983 1.817 1.00 95.56 105 LYS A O 1
ATOM 855 N N . PHE A 1 106 ? -2.972 3.563 2.578 1.00 95.69 106 PHE A N 1
ATOM 856 C CA . PHE A 1 106 ? -2.962 2.703 1.391 1.00 95.69 106 PHE A CA 1
ATOM 857 C C . PHE A 1 106 ? -3.444 3.441 0.137 1.00 95.69 106 PHE A C 1
ATOM 859 O O . PHE A 1 106 ? -2.803 3.350 -0.907 1.00 95.69 106 PHE A O 1
ATOM 866 N N . ILE A 1 107 ? -4.510 4.238 0.254 1.00 96.19 107 ILE A N 1
ATOM 867 C CA . ILE A 1 107 ? -5.016 5.078 -0.840 1.00 96.19 107 ILE A CA 1
ATOM 868 C C . ILE A 1 107 ? -3.936 6.071 -1.289 1.00 96.19 107 ILE A C 1
ATOM 870 O O . ILE A 1 107 ? -3.630 6.142 -2.475 1.00 96.19 107 ILE A O 1
ATOM 874 N N . LYS A 1 108 ? -3.293 6.785 -0.353 1.00 97.38 108 LYS A N 1
ATOM 875 C CA . LYS A 1 108 ? -2.197 7.719 -0.674 1.00 97.38 108 LYS A CA 1
ATOM 876 C C . LYS A 1 108 ? -1.019 7.028 -1.352 1.00 97.38 108 LYS A C 1
ATOM 878 O O . LYS A 1 108 ? -0.503 7.538 -2.341 1.00 97.38 108 LYS A O 1
ATOM 883 N N . PHE A 1 109 ? -0.623 5.863 -0.842 1.00 96.56 109 PHE A N 1
ATOM 884 C CA . PHE A 1 109 ? 0.409 5.028 -1.449 1.00 96.56 109 PHE A CA 1
ATOM 885 C C . PHE A 1 109 ? 0.061 4.675 -2.904 1.00 96.56 109 PHE A C 1
ATOM 887 O O . PHE A 1 109 ? 0.901 4.855 -3.783 1.00 96.56 109 PHE A O 1
ATOM 894 N N . GLY A 1 110 ? -1.180 4.253 -3.171 1.00 96.44 110 GLY A N 1
ATOM 895 C CA . GLY A 1 110 ? -1.663 3.971 -4.524 1.00 96.44 110 GLY A CA 1
ATOM 896 C C . GLY A 1 110 ? -1.639 5.203 -5.434 1.00 96.44 110 GLY A C 1
ATOM 897 O O . GLY A 1 110 ? -1.110 5.131 -6.541 1.00 96.44 110 GLY A O 1
ATOM 898 N N . CYS A 1 111 ? -2.129 6.350 -4.953 1.00 98.00 111 CYS A N 1
ATOM 899 C CA . CYS A 1 111 ? -2.107 7.609 -5.705 1.00 98.00 111 CYS A CA 1
ATOM 900 C C . CYS A 1 111 ? -0.681 8.041 -6.070 1.00 98.00 111 CYS A C 1
ATOM 902 O O . CYS A 1 111 ? -0.431 8.425 -7.210 1.00 98.00 111 CYS A O 1
ATOM 904 N N . ILE A 1 112 ? 0.263 7.949 -5.128 1.00 97.75 112 ILE A N 1
ATOM 905 C CA . ILE A 1 112 ? 1.673 8.269 -5.386 1.00 97.75 112 ILE A CA 1
ATOM 906 C C . ILE A 1 112 ? 2.273 7.275 -6.381 1.00 97.75 112 ILE A C 1
ATOM 908 O O . ILE A 1 112 ? 2.973 7.696 -7.290 1.00 97.75 112 ILE A O 1
ATOM 912 N N . GLY A 1 113 ? 1.973 5.979 -6.260 1.00 95.56 113 GLY A N 1
ATOM 913 C CA . GLY A 1 113 ? 2.436 4.970 -7.216 1.00 95.56 113 GLY A CA 1
ATOM 914 C C . GLY A 1 113 ? 1.969 5.253 -8.649 1.00 95.56 113 GLY A C 1
ATOM 915 O O . GLY A 1 113 ? 2.779 5.216 -9.573 1.00 95.56 113 GLY A O 1
ATOM 916 N N . LEU A 1 114 ? 0.690 5.603 -8.827 1.00 96.38 114 LEU A N 1
ATOM 917 C CA . LEU A 1 114 ? 0.132 6.003 -10.127 1.00 96.38 114 LEU A CA 1
ATOM 918 C C . LEU A 1 114 ? 0.764 7.298 -10.652 1.00 96.38 114 LEU A C 1
ATOM 920 O O . LEU A 1 114 ? 1.078 7.402 -11.836 1.00 96.38 114 LEU A O 1
ATOM 924 N N . PHE A 1 115 ? 0.995 8.271 -9.773 1.00 97.88 115 PHE A N 1
ATOM 925 C CA . PHE A 1 115 ? 1.677 9.508 -10.134 1.00 97.88 115 PHE A CA 1
ATOM 926 C C . PHE A 1 115 ? 3.131 9.260 -10.567 1.00 97.88 115 PHE A C 1
ATOM 928 O O . PHE A 1 115 ? 3.563 9.776 -11.596 1.00 97.88 115 PHE A O 1
ATOM 935 N N . GLY A 1 116 ? 3.862 8.411 -9.841 1.00 96.38 116 GLY A N 1
ATOM 936 C CA . GLY A 1 116 ? 5.211 7.973 -10.196 1.00 96.38 116 GLY A CA 1
ATOM 937 C C . GLY A 1 116 ? 5.259 7.256 -11.545 1.00 96.38 116 GLY A C 1
ATOM 938 O O . GLY A 1 116 ? 6.129 7.547 -12.359 1.00 96.38 116 GLY A O 1
ATOM 939 N N . PHE A 1 117 ? 4.277 6.399 -11.847 1.00 94.88 117 PHE A N 1
ATOM 940 C CA . PHE A 1 117 ? 4.149 5.796 -13.179 1.00 94.88 117 PHE A CA 1
ATOM 941 C C . PHE A 1 117 ? 4.029 6.861 -14.281 1.00 94.88 117 PHE A C 1
ATOM 943 O O . PHE A 1 117 ? 4.714 6.774 -15.301 1.00 94.88 117 PHE A O 1
ATOM 950 N N . GLY A 1 118 ? 3.227 7.906 -14.048 1.00 97.75 118 GLY A N 1
ATOM 951 C CA . GLY A 1 118 ? 3.156 9.069 -14.933 1.00 97.75 118 GLY A CA 1
ATOM 952 C C . GLY A 1 118 ? 4.516 9.752 -15.105 1.00 97.75 118 GLY A C 1
ATOM 953 O O . GLY A 1 118 ? 4.970 9.929 -16.234 1.00 97.75 118 GLY A O 1
ATOM 954 N N . ILE A 1 119 ? 5.204 10.069 -14.000 1.00 97.62 119 ILE A N 1
ATOM 955 C CA . ILE A 1 119 ? 6.554 10.663 -14.018 1.00 97.62 119 ILE A CA 1
ATOM 956 C C . ILE A 1 119 ? 7.520 9.815 -14.844 1.00 97.62 119 ILE A C 1
ATOM 958 O O . ILE A 1 119 ? 8.249 10.355 -15.671 1.00 97.62 119 ILE A O 1
ATOM 962 N N . ASN A 1 120 ? 7.524 8.498 -14.644 1.00 97.19 120 ASN A N 1
ATOM 963 C CA . ASN A 1 120 ? 8.402 7.596 -15.373 1.00 97.19 120 ASN A CA 1
ATOM 964 C C . ASN A 1 120 ? 8.104 7.615 -16.879 1.00 97.19 120 ASN A C 1
ATOM 966 O O . ASN A 1 120 ? 9.025 7.761 -17.681 1.00 97.19 120 ASN A O 1
ATOM 970 N N . LYS A 1 121 ? 6.824 7.547 -17.272 1.00 97.19 121 LYS A N 1
ATOM 971 C CA . LYS A 1 121 ? 6.437 7.571 -18.687 1.00 97.19 121 LYS A CA 1
ATOM 972 C C . LYS A 1 121 ? 6.831 8.880 -19.373 1.00 97.19 121 LYS A C 1
ATOM 974 O O . LYS A 1 121 ? 7.441 8.841 -20.439 1.00 97.19 121 LYS A O 1
ATOM 979 N N . PHE A 1 122 ? 6.509 10.025 -18.768 1.00 97.88 122 PHE A N 1
ATOM 980 C CA . PHE A 1 122 ? 6.865 11.333 -19.329 1.00 97.88 122 PHE A CA 1
ATOM 981 C C . PHE A 1 122 ? 8.378 11.565 -19.316 1.00 97.88 122 PHE A C 1
ATOM 983 O O . PHE A 1 122 ? 8.929 12.078 -20.288 1.00 97.88 122 PHE A O 1
ATOM 990 N N . GLY A 1 123 ? 9.059 11.147 -18.247 1.00 97.75 123 GLY A N 1
ATOM 991 C CA . GLY A 1 123 ? 10.511 11.217 -18.137 1.00 97.75 123 GLY A CA 1
ATOM 992 C C . GLY A 1 123 ? 11.204 10.431 -19.247 1.00 97.75 123 GLY A C 1
ATOM 993 O O . GLY A 1 123 ? 12.118 10.958 -19.873 1.00 97.75 123 GLY A O 1
ATOM 994 N N . LEU A 1 124 ? 10.734 9.217 -19.554 1.00 97.62 124 LEU A N 1
ATOM 995 C CA . LEU A 1 124 ? 11.264 8.413 -20.657 1.00 97.62 124 LEU A CA 1
ATOM 996 C C . LEU A 1 124 ? 11.149 9.162 -21.989 1.00 97.62 124 LEU A C 1
ATOM 998 O O . LEU A 1 124 ? 12.127 9.243 -22.730 1.00 97.62 124 LEU A O 1
ATOM 1002 N N . ASP A 1 125 ? 9.986 9.747 -22.277 1.00 97.00 125 ASP A N 1
ATOM 1003 C CA . ASP A 1 125 ? 9.759 10.467 -23.532 1.00 97.00 125 ASP A CA 1
ATOM 1004 C C . ASP A 1 125 ? 10.640 11.727 -23.637 1.00 97.00 125 ASP A C 1
ATOM 1006 O O . ASP A 1 125 ? 11.192 12.009 -24.704 1.00 97.00 125 ASP A O 1
ATOM 1010 N N . ILE A 1 126 ? 10.817 12.464 -22.534 1.00 97.69 126 ILE A N 1
ATOM 1011 C CA . ILE A 1 126 ? 11.680 13.654 -22.469 1.00 97.69 126 ILE A CA 1
ATOM 1012 C C . ILE A 1 126 ? 13.154 13.266 -22.634 1.00 97.69 126 ILE A C 1
ATOM 1014 O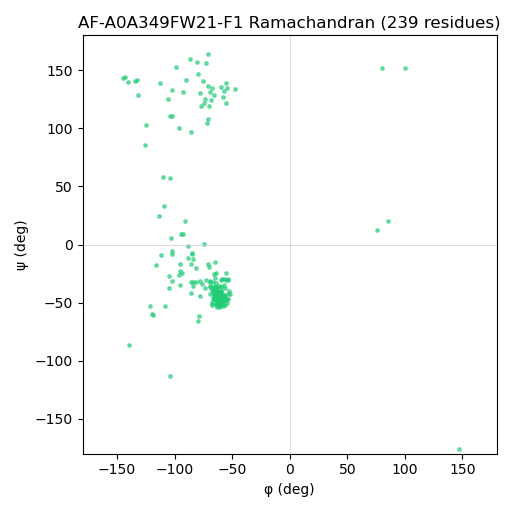 O . ILE A 1 126 ? 13.845 13.832 -23.482 1.00 97.69 126 ILE A O 1
ATOM 1018 N N . PHE A 1 127 ? 13.643 12.289 -21.867 1.00 97.75 127 PHE A N 1
ATOM 1019 C CA . PHE A 1 127 ? 15.048 11.884 -21.914 1.00 97.75 127 PHE A CA 1
ATOM 1020 C C . PHE A 1 127 ? 15.413 11.193 -23.222 1.00 97.75 127 PHE A C 1
ATOM 1022 O O . PHE A 1 127 ? 16.500 11.430 -23.744 1.00 97.75 127 PHE A O 1
ATOM 1029 N N . SER A 1 128 ? 14.510 10.396 -23.798 1.00 96.94 128 SER A N 1
ATOM 1030 C CA . SER A 1 128 ? 14.737 9.762 -25.098 1.00 96.94 128 SER A CA 1
ATOM 1031 C C . SER A 1 128 ? 14.907 10.810 -26.203 1.00 96.94 128 SER A C 1
ATOM 1033 O O . SER A 1 128 ? 15.837 10.703 -27.001 1.00 96.94 128 SER A O 1
ATOM 1035 N N . LYS A 1 129 ? 14.095 11.879 -26.197 1.00 96.38 129 LYS A N 1
ATOM 1036 C CA . LYS A 1 129 ? 14.258 13.026 -27.108 1.00 96.38 129 LYS A CA 1
ATOM 1037 C C . LYS A 1 129 ? 15.547 13.805 -26.844 1.00 96.38 129 LYS A C 1
ATOM 1039 O O . LYS A 1 129 ? 16.279 14.095 -27.784 1.00 96.38 129 LYS A O 1
ATOM 1044 N N . ALA A 1 130 ? 15.859 14.109 -25.583 1.00 96.38 130 ALA A N 1
ATOM 1045 C CA . ALA A 1 130 ? 17.065 14.859 -25.221 1.00 96.38 130 ALA A CA 1
ATOM 1046 C C . ALA A 1 130 ? 18.361 14.126 -25.618 1.00 96.38 130 ALA A C 1
ATOM 1048 O O . ALA A 1 130 ? 19.321 14.747 -26.065 1.00 96.38 130 ALA A O 1
ATOM 1049 N N . LEU A 1 131 ? 18.377 12.795 -25.498 1.00 95.94 131 LEU A N 1
ATOM 1050 C CA . LEU A 1 131 ? 19.528 11.954 -25.835 1.00 95.94 131 LEU A CA 1
ATOM 1051 C C . LEU A 1 131 ? 19.603 11.589 -27.325 1.00 95.94 131 LEU A C 1
ATOM 1053 O O . LEU A 1 131 ? 20.595 10.994 -27.744 1.00 95.94 131 LEU A O 1
ATOM 1057 N N . GLN A 1 132 ? 18.591 11.920 -28.135 1.00 94.50 132 GLN A N 1
ATOM 1058 C CA . GLN A 1 132 ? 18.507 11.497 -29.538 1.00 94.50 132 GLN A CA 1
ATOM 1059 C C . GLN A 1 132 ? 19.694 11.970 -30.383 1.00 94.50 132 GLN A C 1
ATOM 1061 O O . GLN A 1 132 ? 20.164 11.207 -31.221 1.00 94.50 132 GLN A O 1
ATOM 1066 N N . ASN A 1 133 ? 20.207 13.173 -30.115 1.00 92.44 133 ASN A N 1
ATOM 1067 C CA . ASN A 1 133 ? 21.338 13.757 -30.845 1.00 92.44 133 ASN A CA 1
ATOM 1068 C C . ASN A 1 133 ? 22.712 13.319 -30.305 1.00 92.44 133 ASN A C 1
ATOM 1070 O O . ASN A 1 133 ? 23.733 13.637 -30.903 1.00 92.44 133 ASN A O 1
ATOM 1074 N N . ILE A 1 134 ? 22.742 12.620 -29.166 1.00 95.44 134 ILE A N 1
ATOM 1075 C CA . ILE A 1 134 ? 23.972 12.166 -28.496 1.00 95.44 134 ILE A CA 1
ATOM 1076 C C . ILE A 1 134 ? 24.168 10.661 -28.717 1.00 95.44 134 ILE A C 1
ATOM 1078 O O . ILE A 1 134 ? 25.288 10.189 -28.886 1.00 95.44 134 ILE A O 1
ATOM 1082 N N . ILE A 1 135 ? 23.073 9.893 -28.719 1.00 94.62 135 ILE A N 1
ATOM 1083 C CA . ILE A 1 135 ? 23.087 8.432 -28.786 1.00 94.62 135 ILE A CA 1
ATOM 1084 C C . ILE A 1 135 ? 22.237 7.966 -29.972 1.00 94.62 135 ILE A C 1
ATOM 1086 O O . ILE A 1 135 ? 21.003 7.901 -29.911 1.00 94.62 135 ILE A O 1
ATOM 1090 N N . ASN A 1 136 ? 22.927 7.576 -31.044 1.00 93.12 136 ASN A N 1
ATOM 1091 C CA . ASN A 1 136 ? 22.300 7.099 -32.279 1.00 93.12 136 ASN A CA 1
ATOM 1092 C C . ASN A 1 136 ? 21.700 5.691 -32.125 1.00 93.12 136 ASN A C 1
ATOM 1094 O O . ASN A 1 136 ? 20.674 5.378 -32.730 1.00 93.12 136 ASN A O 1
ATOM 1098 N N . THR A 1 137 ? 22.288 4.849 -31.267 1.00 96.19 137 THR A N 1
ATOM 1099 C CA . THR A 1 137 ? 21.791 3.493 -31.002 1.00 96.19 137 THR A CA 1
ATOM 1100 C C . THR A 1 137 ? 20.499 3.537 -30.184 1.00 96.19 137 THR A C 1
ATOM 1102 O O . THR A 1 137 ? 20.518 3.751 -28.971 1.00 96.19 137 THR A O 1
ATOM 1105 N N . VAL A 1 138 ? 19.366 3.283 -30.846 1.00 93.88 138 VAL A N 1
ATOM 1106 C CA . VAL A 1 138 ? 18.006 3.405 -30.282 1.00 93.88 138 VAL A CA 1
ATOM 1107 C C . VAL A 1 138 ? 17.820 2.611 -28.983 1.00 93.88 138 VAL A C 1
ATOM 1109 O O . VAL A 1 138 ? 17.233 3.124 -28.031 1.00 93.88 138 VAL A O 1
ATOM 1112 N N . GLY A 1 139 ? 18.333 1.378 -28.921 1.00 95.19 139 GLY A N 1
ATOM 1113 C CA . GLY A 1 139 ? 18.230 0.532 -27.728 1.00 95.19 139 GLY A CA 1
ATOM 1114 C C . GLY A 1 139 ? 18.960 1.124 -26.520 1.00 95.19 139 GLY A C 1
ATOM 1115 O O . GLY A 1 139 ? 18.361 1.283 -25.459 1.00 95.19 139 GLY A O 1
ATOM 1116 N N . VAL A 1 140 ? 20.223 1.527 -26.702 1.00 95.31 140 VAL A N 1
ATOM 1117 C CA . VAL A 1 140 ? 21.049 2.142 -25.645 1.00 95.31 140 VAL A CA 1
ATOM 1118 C C . VAL A 1 140 ? 20.431 3.456 -25.173 1.00 95.31 140 VAL A C 1
ATOM 1120 O O . VAL A 1 140 ? 20.324 3.694 -23.971 1.00 95.31 140 VAL A O 1
ATOM 1123 N N . ARG A 1 141 ? 19.950 4.281 -26.111 1.00 96.19 141 ARG A N 1
ATOM 1124 C CA . ARG A 1 141 ? 19.270 5.541 -25.801 1.00 96.19 141 ARG A CA 1
ATOM 1125 C C . ARG A 1 141 ? 18.052 5.327 -24.907 1.00 96.19 141 ARG A C 1
ATOM 1127 O O . ARG A 1 141 ? 17.945 5.965 -23.865 1.00 96.19 141 ARG A O 1
ATOM 1134 N N . ASN A 1 142 ? 17.145 4.432 -25.298 1.00 95.94 142 ASN A N 1
ATOM 1135 C CA . ASN A 1 142 ? 15.924 4.175 -24.533 1.00 95.94 142 ASN A CA 1
ATOM 1136 C C . ASN A 1 142 ? 16.209 3.483 -23.193 1.00 95.94 142 ASN A C 1
ATOM 1138 O O . ASN A 1 142 ? 15.510 3.757 -22.222 1.00 95.94 142 ASN A O 1
ATOM 1142 N N . PHE A 1 143 ? 17.244 2.643 -23.111 1.00 96.06 143 PHE A N 1
ATOM 1143 C CA . PHE A 1 143 ? 17.686 2.055 -21.847 1.00 96.06 143 PHE A CA 1
ATOM 1144 C C . PHE A 1 143 ? 18.119 3.135 -20.846 1.00 96.06 143 PHE A C 1
ATOM 1146 O O . PHE A 1 143 ? 17.597 3.184 -19.732 1.00 96.06 143 PHE A O 1
ATOM 1153 N N . ILE A 1 144 ? 19.011 4.043 -21.260 1.00 96.81 144 ILE A N 1
ATOM 1154 C CA . ILE A 1 144 ? 19.496 5.140 -20.408 1.00 96.81 144 ILE A CA 1
ATOM 1155 C C . ILE A 1 144 ? 18.351 6.099 -20.060 1.00 96.81 144 ILE A C 1
ATOM 1157 O O . ILE A 1 144 ? 18.183 6.458 -18.896 1.00 96.81 144 ILE A O 1
ATOM 1161 N N . ALA A 1 145 ? 17.526 6.472 -21.042 1.00 97.25 145 ALA A N 1
ATOM 1162 C CA . ALA A 1 145 ? 16.371 7.338 -20.823 1.00 97.25 145 ALA A CA 1
ATOM 1163 C C . ALA A 1 145 ? 15.389 6.743 -19.799 1.00 97.25 145 ALA A C 1
ATOM 1165 O O . ALA A 1 145 ? 14.940 7.4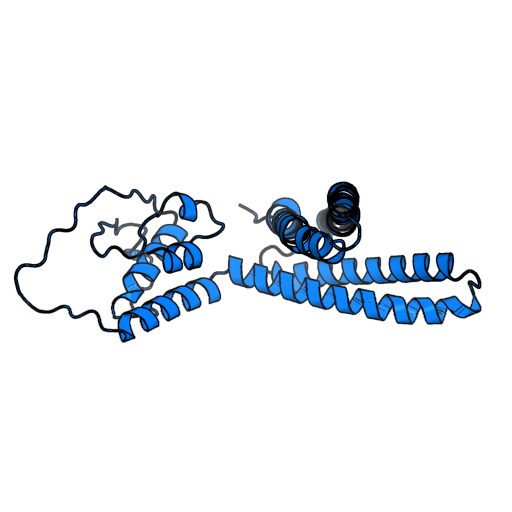47 -18.895 1.00 97.25 145 ALA A O 1
ATOM 1166 N N . ASN A 1 146 ? 15.096 5.442 -19.898 1.00 96.50 146 ASN A N 1
ATOM 1167 C CA . ASN A 1 146 ? 14.219 4.757 -18.954 1.00 96.50 146 ASN A CA 1
ATOM 1168 C C . ASN A 1 146 ? 14.837 4.671 -17.554 1.00 96.50 146 ASN A C 1
ATOM 1170 O O . ASN A 1 146 ? 14.130 4.872 -16.573 1.00 96.50 146 ASN A O 1
ATOM 1174 N N . ALA A 1 147 ? 16.145 4.410 -17.451 1.00 96.06 147 ALA A N 1
ATOM 1175 C CA . ALA A 1 147 ? 16.848 4.369 -16.170 1.00 96.06 147 ALA A CA 1
ATOM 1176 C C . ALA A 1 147 ? 16.800 5.728 -15.449 1.00 96.06 147 ALA A C 1
ATOM 1178 O O . ALA A 1 147 ? 16.446 5.786 -14.273 1.00 96.06 147 ALA A O 1
ATOM 1179 N N . LEU A 1 148 ? 17.062 6.828 -16.166 1.00 97.00 148 LEU A N 1
ATOM 1180 C CA . LEU A 1 148 ? 16.957 8.188 -15.621 1.00 97.00 148 LEU A CA 1
ATOM 1181 C C . LEU A 1 148 ? 15.522 8.520 -15.190 1.00 97.00 148 LEU A C 1
ATOM 1183 O O . LEU A 1 148 ? 15.296 9.046 -14.100 1.00 97.00 148 LEU A O 1
ATOM 1187 N N . ALA A 1 149 ? 14.535 8.177 -16.019 1.00 97.69 149 ALA A N 1
ATOM 1188 C CA . ALA A 1 149 ? 13.130 8.386 -15.691 1.00 97.69 149 ALA A CA 1
ATOM 1189 C C . ALA A 1 149 ? 12.675 7.550 -14.485 1.00 97.69 149 ALA A C 1
ATOM 1191 O O . ALA A 1 149 ? 11.849 7.998 -13.686 1.00 97.69 149 ALA A O 1
ATOM 1192 N N . ALA A 1 150 ? 13.186 6.324 -14.352 1.00 96.00 150 ALA A N 1
ATOM 1193 C CA . ALA A 1 150 ? 12.891 5.436 -13.232 1.00 96.00 150 ALA A CA 1
ATOM 1194 C C . ALA A 1 150 ? 13.447 6.006 -11.932 1.00 96.00 150 ALA A C 1
ATOM 1196 O O . ALA A 1 150 ? 12.701 6.092 -10.960 1.00 96.00 150 ALA A O 1
ATOM 1197 N N . GLU A 1 151 ? 14.690 6.486 -11.936 1.00 96.06 151 GLU A N 1
ATOM 1198 C CA . GLU A 1 151 ? 15.304 7.100 -10.758 1.00 96.06 151 GLU A CA 1
ATOM 1199 C C . GLU A 1 151 ? 14.516 8.329 -10.280 1.00 96.06 151 GLU A C 1
ATOM 1201 O O . GLU A 1 151 ? 14.186 8.440 -9.100 1.00 96.06 151 GLU A O 1
ATOM 1206 N N . ILE A 1 152 ? 14.102 9.214 -11.196 1.00 97.19 152 ILE A N 1
ATOM 1207 C CA . ILE A 1 152 ? 13.288 10.390 -10.837 1.00 97.19 152 ILE A CA 1
ATOM 1208 C C . ILE A 1 152 ? 11.926 9.978 -10.270 1.00 97.19 152 ILE A C 1
ATOM 1210 O O . ILE A 1 152 ? 11.461 10.557 -9.284 1.00 97.19 152 ILE A O 1
ATOM 1214 N N . SER A 1 153 ? 11.287 8.964 -10.854 1.00 97.31 153 SER A N 1
ATOM 1215 C CA . SER A 1 153 ? 10.036 8.414 -10.327 1.00 97.31 153 SER A CA 1
ATOM 1216 C C . SER A 1 153 ? 10.220 7.824 -8.925 1.00 97.31 153 SER A C 1
ATOM 1218 O O . SER A 1 153 ? 9.407 8.079 -8.037 1.00 97.31 153 SER A O 1
ATOM 1220 N N . ILE A 1 154 ? 11.288 7.057 -8.693 1.00 96.56 154 ILE A N 1
ATOM 1221 C CA . ILE A 1 154 ? 11.590 6.446 -7.392 1.00 96.56 154 ILE A CA 1
ATOM 1222 C C . ILE A 1 154 ? 11.864 7.532 -6.345 1.00 96.56 154 ILE A C 1
ATOM 1224 O O . ILE A 1 154 ? 11.300 7.480 -5.248 1.00 96.56 154 ILE A O 1
ATOM 1228 N N . LEU A 1 155 ? 12.649 8.554 -6.694 1.00 96.81 155 LEU A N 1
ATOM 1229 C CA . LEU A 1 155 ? 12.922 9.701 -5.832 1.00 96.81 155 LEU A CA 1
ATOM 1230 C C . LEU A 1 155 ? 11.635 10.457 -5.474 1.00 96.81 155 LEU A C 1
ATOM 1232 O O . LEU A 1 155 ? 11.377 10.713 -4.295 1.00 96.81 155 LEU A O 1
ATOM 1236 N N . SER A 1 156 ? 10.795 10.756 -6.469 1.00 97.62 156 SER A N 1
ATOM 1237 C CA . SER A 1 156 ? 9.493 11.400 -6.264 1.00 97.62 156 SER A CA 1
ATOM 1238 C C . SER A 1 156 ? 8.600 10.573 -5.337 1.00 97.62 156 SER A C 1
ATOM 1240 O O . SER A 1 156 ? 8.079 11.088 -4.343 1.00 97.62 156 SER A O 1
ATOM 1242 N N . ASN A 1 157 ? 8.501 9.263 -5.581 1.00 97.38 157 ASN A N 1
ATOM 1243 C CA . ASN A 1 157 ? 7.723 8.354 -4.747 1.00 97.38 157 ASN A CA 1
ATOM 1244 C C . ASN A 1 157 ? 8.220 8.340 -3.301 1.00 97.38 157 ASN A C 1
ATOM 1246 O O . ASN A 1 157 ? 7.402 8.372 -2.380 1.00 97.38 157 ASN A O 1
ATOM 1250 N N . PHE A 1 158 ? 9.535 8.304 -3.079 1.00 97.44 158 PHE A N 1
ATOM 1251 C CA . PHE A 1 158 ? 10.107 8.332 -1.735 1.00 97.44 158 PHE A CA 1
ATOM 1252 C C . PHE A 1 158 ? 9.783 9.642 -1.010 1.00 97.44 158 PHE A C 1
ATOM 1254 O O . PHE A 1 158 ? 9.300 9.618 0.126 1.00 97.44 158 PHE A O 1
ATOM 1261 N N . ILE A 1 159 ? 10.000 10.783 -1.672 1.00 96.81 159 ILE A N 1
ATOM 1262 C CA . ILE A 1 159 ? 9.757 12.113 -1.103 1.00 96.81 159 ILE A CA 1
ATOM 1263 C C . ILE A 1 159 ? 8.275 12.284 -0.762 1.00 96.81 159 ILE A C 1
ATOM 1265 O O . ILE A 1 159 ? 7.942 12.614 0.378 1.00 96.81 159 ILE A O 1
ATOM 1269 N N . LEU A 1 160 ? 7.374 12.011 -1.707 1.00 97.81 160 LEU A N 1
ATOM 1270 C CA . LEU A 1 160 ? 5.934 12.168 -1.501 1.00 97.81 160 LEU A CA 1
ATOM 1271 C C . LEU A 1 160 ? 5.407 11.222 -0.420 1.00 97.81 160 LEU A C 1
ATOM 1273 O O . LEU A 1 160 ? 4.610 11.639 0.423 1.00 97.81 160 LEU A O 1
ATOM 1277 N N . ASN A 1 161 ? 5.884 9.974 -0.370 1.00 97.81 161 ASN A N 1
ATOM 1278 C CA . ASN A 1 161 ? 5.495 9.060 0.703 1.00 97.81 161 ASN A CA 1
ATOM 1279 C C . ASN A 1 161 ? 5.984 9.557 2.068 1.00 97.81 161 ASN A C 1
ATOM 1281 O O . ASN A 1 161 ? 5.218 9.512 3.030 1.00 97.81 161 ASN A O 1
ATOM 1285 N N . ASN A 1 162 ? 7.207 10.088 2.153 1.00 97.25 162 ASN A N 1
ATOM 1286 C CA . ASN A 1 162 ? 7.757 10.637 3.391 1.00 97.25 162 ASN A CA 1
ATOM 1287 C C . ASN A 1 162 ? 7.016 11.900 3.867 1.00 97.25 162 ASN A C 1
ATOM 1289 O O . ASN A 1 162 ? 6.852 12.112 5.068 1.00 97.25 162 ASN A O 1
ATOM 1293 N N . LEU A 1 163 ? 6.571 12.749 2.935 1.00 96.62 163 LEU A N 1
ATOM 1294 C CA . LEU A 1 163 ? 5.891 14.008 3.243 1.00 96.62 163 LEU A CA 1
ATOM 1295 C C . LEU A 1 163 ? 4.387 13.843 3.494 1.00 96.62 163 LEU A C 1
ATOM 1297 O O . LEU A 1 163 ? 3.832 14.589 4.301 1.00 96.62 163 LEU A O 1
ATOM 1301 N N . TRP A 1 164 ? 3.722 12.887 2.835 1.00 96.94 164 TRP A N 1
ATOM 1302 C CA . TRP A 1 164 ? 2.258 12.805 2.819 1.00 96.94 164 TRP A CA 1
ATOM 1303 C C . TRP A 1 164 ? 1.679 11.493 3.358 1.00 96.94 164 TRP A C 1
ATOM 1305 O O . TRP A 1 164 ? 0.826 11.527 4.255 1.00 96.94 164 TRP A O 1
ATOM 1315 N N . THR A 1 165 ? 2.118 10.338 2.846 1.00 96.62 165 THR A N 1
ATOM 1316 C CA . THR A 1 165 ? 1.599 9.021 3.269 1.00 96.62 165 THR A CA 1
ATOM 1317 C C . THR A 1 165 ? 1.998 8.706 4.705 1.00 96.62 165 THR A C 1
ATOM 1319 O O . THR A 1 165 ? 1.154 8.390 5.543 1.00 96.62 165 THR A O 1
ATOM 1322 N N . PHE A 1 166 ? 3.283 8.861 5.010 1.00 96.25 166 PHE A N 1
ATOM 1323 C CA . PHE A 1 166 ? 3.894 8.523 6.292 1.00 96.25 166 PHE A CA 1
ATOM 1324 C C . PHE A 1 166 ? 4.293 9.771 7.077 1.00 96.25 166 PHE A C 1
ATOM 1326 O O . PHE A 1 166 ? 5.263 9.754 7.824 1.00 96.25 166 PHE A O 1
ATOM 1333 N N . LYS A 1 167 ? 3.526 10.862 6.944 1.00 94.56 167 LYS A N 1
ATOM 1334 C CA . LYS A 1 167 ? 3.819 12.148 7.600 1.00 94.56 167 LYS A CA 1
ATOM 1335 C C . LYS A 1 167 ? 4.014 12.042 9.124 1.00 94.56 167 LYS A C 1
ATOM 1337 O O . LYS A 1 167 ? 4.788 12.804 9.691 1.00 94.56 167 LYS A O 1
ATOM 1342 N N . ASN A 1 168 ? 3.335 11.091 9.774 1.00 92.94 168 ASN A N 1
ATOM 1343 C CA . ASN A 1 168 ? 3.426 10.858 11.221 1.00 92.94 168 ASN A CA 1
ATOM 1344 C C . ASN A 1 168 ? 4.666 10.031 11.605 1.00 92.94 168 ASN A C 1
ATOM 1346 O O . ASN A 1 168 ? 5.093 10.045 12.753 1.00 92.94 168 ASN A O 1
ATOM 1350 N N . GLU A 1 169 ? 5.243 9.305 10.651 1.00 94.31 169 GLU A N 1
ATOM 1351 C CA . GLU A 1 169 ? 6.457 8.500 10.790 1.00 94.31 169 GLU A CA 1
ATOM 1352 C C . GLU A 1 169 ? 7.600 9.080 9.935 1.00 94.31 169 GLU A C 1
ATOM 1354 O O . GLU A 1 169 ? 8.514 8.359 9.530 1.00 94.31 169 GLU A O 1
ATOM 1359 N N . LYS A 1 170 ? 7.528 10.385 9.637 1.00 92.50 170 LYS A N 1
ATOM 1360 C CA . LYS A 1 170 ? 8.398 11.080 8.687 1.00 92.50 170 LYS A CA 1
ATOM 1361 C C . LYS A 1 170 ? 9.869 10.932 9.066 1.00 92.50 170 LYS A C 1
ATOM 1363 O O . LYS A 1 170 ? 10.284 11.182 10.197 1.00 92.50 170 LYS A O 1
ATOM 1368 N N . LEU A 1 171 ? 10.671 10.580 8.070 1.00 93.19 171 LEU A N 1
ATOM 1369 C CA . LEU A 1 171 ? 12.121 10.566 8.148 1.00 93.19 171 LEU A CA 1
ATOM 1370 C C . LEU A 1 171 ? 12.642 11.999 8.016 1.00 93.19 171 LEU A C 1
ATOM 1372 O O . LEU A 1 171 ? 12.263 12.730 7.094 1.00 93.19 171 LEU A O 1
ATOM 1376 N N . VAL A 1 172 ? 13.516 12.380 8.943 1.00 92.00 172 VAL A N 1
ATOM 1377 C CA . VAL A 1 172 ? 14.215 13.670 8.962 1.00 92.00 172 VAL A CA 1
ATOM 1378 C C . VAL A 1 172 ? 15.613 13.481 8.378 1.00 92.00 172 VAL A C 1
ATOM 1380 O O . VAL A 1 172 ? 16.168 12.382 8.437 1.00 92.00 172 VAL A O 1
ATOM 1383 N N . TRP A 1 173 ? 16.167 14.545 7.800 1.00 88.88 173 TRP A N 1
ATOM 1384 C CA . TRP A 1 173 ? 17.525 14.570 7.261 1.00 88.88 173 TRP A CA 1
ATOM 1385 C C . TRP A 1 173 ? 18.555 13.981 8.235 1.00 88.88 173 TRP A C 1
ATOM 1387 O O . TRP A 1 173 ? 18.546 14.278 9.427 1.00 88.88 173 TRP A O 1
ATOM 1397 N N . GLY A 1 174 ? 19.432 13.121 7.708 1.00 92.81 174 GLY A N 1
ATOM 1398 C CA . GLY A 1 174 ? 20.477 12.434 8.465 1.00 92.81 174 GLY A CA 1
ATOM 1399 C C . GLY A 1 174 ? 20.772 11.028 7.932 1.00 92.81 174 GLY A C 1
ATOM 1400 O O . GLY A 1 174 ? 20.183 10.575 6.948 1.00 92.81 174 GLY A O 1
ATOM 1401 N N . LYS A 1 175 ? 21.665 10.306 8.622 1.00 93.38 175 LYS A N 1
ATOM 1402 C CA . LYS A 1 175 ? 22.122 8.953 8.242 1.00 93.38 175 LYS A CA 1
ATOM 1403 C C . LYS A 1 175 ? 20.968 7.970 8.015 1.00 93.38 175 LYS A C 1
ATOM 1405 O O . LYS A 1 175 ? 20.995 7.192 7.067 1.00 93.38 175 LYS A O 1
ATOM 1410 N N . VAL A 1 176 ? 19.939 8.029 8.860 1.00 92.25 176 VAL A N 1
ATOM 1411 C CA . VAL A 1 176 ? 18.774 7.136 8.770 1.00 92.25 176 VAL A CA 1
ATOM 1412 C C . VAL A 1 176 ? 18.001 7.362 7.471 1.00 92.25 176 VAL A C 1
ATOM 1414 O O . VAL A 1 176 ? 17.620 6.389 6.829 1.00 92.25 176 VAL A O 1
ATOM 1417 N N . LEU A 1 177 ? 17.802 8.615 7.046 1.00 94.38 177 LEU A N 1
ATOM 1418 C CA . LEU A 1 177 ? 17.090 8.922 5.804 1.00 94.38 177 LEU A CA 1
ATOM 1419 C C . LEU A 1 177 ? 17.829 8.362 4.588 1.00 94.38 177 LEU A C 1
ATOM 1421 O O . LEU A 1 177 ? 17.199 7.725 3.751 1.00 94.38 177 LEU A O 1
ATOM 1425 N N . ILE A 1 178 ? 19.155 8.506 4.543 1.00 94.38 178 ILE A N 1
ATOM 1426 C CA . ILE A 1 178 ? 19.986 7.962 3.459 1.00 94.38 178 ILE A CA 1
ATOM 1427 C C . ILE A 1 178 ? 19.910 6.430 3.434 1.00 94.38 178 ILE A C 1
ATOM 1429 O O . ILE A 1 178 ? 19.679 5.835 2.384 1.00 94.38 178 ILE A O 1
ATOM 1433 N N . GLN A 1 179 ? 20.024 5.773 4.592 1.00 94.81 179 GLN A N 1
ATOM 1434 C CA . GLN A 1 179 ? 19.900 4.313 4.689 1.00 94.81 179 GLN A CA 1
ATOM 1435 C C . GLN A 1 179 ? 18.520 3.816 4.240 1.00 94.81 179 GLN A C 1
ATOM 1437 O O . GLN A 1 179 ? 18.408 2.819 3.522 1.00 94.81 179 GLN A O 1
ATOM 1442 N N . LYS A 1 180 ? 17.453 4.509 4.651 1.00 96.00 180 LYS A N 1
ATOM 1443 C CA . LYS A 1 180 ? 16.084 4.186 4.242 1.00 96.00 180 LYS A CA 1
ATOM 1444 C C . LYS A 1 180 ? 15.852 4.453 2.760 1.00 96.00 180 LYS A C 1
ATOM 1446 O O . LYS A 1 180 ? 15.200 3.636 2.124 1.00 96.00 180 LYS A O 1
ATOM 1451 N N . PHE A 1 181 ? 16.425 5.515 2.204 1.00 95.94 181 PHE A N 1
ATOM 1452 C CA . PHE A 1 181 ? 16.381 5.792 0.771 1.00 95.94 181 PHE A CA 1
ATOM 1453 C C . PHE A 1 181 ? 17.095 4.701 -0.038 1.00 95.94 181 PHE A C 1
ATOM 1455 O O . PHE A 1 181 ? 16.524 4.182 -0.992 1.00 95.94 181 PHE A O 1
ATOM 1462 N N . ALA A 1 182 ? 18.285 4.262 0.381 1.00 95.62 182 ALA A N 1
ATOM 1463 C CA . ALA A 1 182 ? 18.984 3.148 -0.264 1.00 95.62 182 ALA A CA 1
ATOM 1464 C C . ALA A 1 182 ? 18.168 1.843 -0.195 1.00 95.62 182 ALA A C 1
ATOM 1466 O O . ALA A 1 182 ? 17.996 1.153 -1.198 1.00 95.62 182 ALA A O 1
ATOM 1467 N N . THR A 1 183 ? 17.584 1.543 0.971 1.00 95.69 183 THR A N 1
ATOM 1468 C CA . THR A 1 183 ? 16.697 0.377 1.144 1.00 95.69 183 THR A CA 1
ATOM 1469 C C . THR A 1 183 ? 15.468 0.469 0.233 1.00 95.69 183 THR A C 1
ATOM 1471 O O . THR A 1 183 ? 15.063 -0.524 -0.364 1.00 95.69 183 THR A O 1
ATOM 1474 N N . PHE A 1 184 ? 14.885 1.663 0.098 1.00 95.69 184 PHE A N 1
ATOM 1475 C CA . PHE A 1 184 ? 13.735 1.920 -0.765 1.00 95.69 184 PHE A CA 1
ATOM 1476 C C . PHE A 1 184 ? 14.068 1.696 -2.245 1.00 95.69 184 PHE A C 1
ATOM 1478 O O . PHE A 1 184 ? 13.313 1.016 -2.942 1.00 95.69 184 PHE A O 1
ATOM 1485 N N . ASN A 1 185 ? 15.214 2.196 -2.709 1.00 94.88 185 ASN A N 1
ATOM 1486 C CA . ASN A 1 185 ? 15.694 1.994 -4.077 1.00 94.88 185 ASN A CA 1
ATOM 1487 C C . ASN A 1 185 ? 15.897 0.512 -4.392 1.00 94.88 185 ASN A C 1
ATOM 1489 O O . ASN A 1 185 ? 15.300 -0.005 -5.336 1.00 94.88 185 ASN A O 1
ATOM 1493 N N . LEU A 1 186 ? 16.645 -0.201 -3.543 1.00 95.00 186 LEU A N 1
ATOM 1494 C CA . LEU A 1 186 ? 16.855 -1.644 -3.692 1.00 95.00 186 LEU A CA 1
ATOM 1495 C C . LEU A 1 186 ? 15.526 -2.404 -3.712 1.00 95.00 186 LEU A C 1
ATOM 1497 O O . LEU A 1 186 ? 15.309 -3.262 -4.568 1.00 95.00 186 LEU A O 1
ATOM 1501 N N . SER A 1 187 ? 14.601 -2.051 -2.814 1.00 94.88 187 SER A N 1
ATOM 1502 C CA . SER A 1 187 ? 13.280 -2.676 -2.793 1.00 94.88 187 SER A CA 1
ATOM 1503 C C . SER A 1 187 ? 12.479 -2.413 -4.066 1.00 94.88 187 SER A C 1
ATOM 1505 O O . SER A 1 187 ? 11.794 -3.320 -4.522 1.00 94.88 187 SER A O 1
ATOM 1507 N N . SER A 1 188 ? 12.608 -1.225 -4.668 1.00 93.75 188 SER A N 1
ATOM 1508 C CA . SER A 1 188 ? 11.895 -0.842 -5.892 1.00 93.75 188 SER A CA 1
ATOM 1509 C C . SER A 1 188 ? 12.395 -1.618 -7.110 1.00 93.75 188 SER A C 1
ATOM 1511 O O . SER A 1 188 ? 11.592 -2.009 -7.952 1.00 93.75 188 SER A O 1
ATOM 1513 N N . VAL A 1 189 ? 13.697 -1.913 -7.183 1.00 93.62 189 VAL A N 1
ATOM 1514 C CA . VAL A 1 189 ? 14.261 -2.787 -8.226 1.00 93.62 189 VAL A CA 1
ATOM 1515 C C . VAL A 1 189 ? 13.734 -4.214 -8.072 1.00 93.62 189 VAL A C 1
ATOM 1517 O O . VAL A 1 189 ? 13.264 -4.818 -9.036 1.00 93.62 189 VAL A O 1
ATOM 1520 N N . ILE A 1 190 ? 13.756 -4.754 -6.852 1.00 94.56 190 ILE A N 1
ATOM 1521 C CA . ILE A 1 190 ? 13.299 -6.125 -6.596 1.00 94.56 190 ILE A CA 1
ATOM 1522 C C . ILE A 1 190 ? 11.799 -6.259 -6.887 1.00 94.56 190 ILE A C 1
ATOM 1524 O O . ILE A 1 190 ? 11.384 -7.150 -7.628 1.00 94.56 190 ILE A O 1
ATOM 1528 N N . SER A 1 191 ? 10.975 -5.375 -6.325 1.00 93.75 191 SER A N 1
ATOM 1529 C CA . SER A 1 191 ? 9.519 -5.470 -6.429 1.00 93.75 191 SER A CA 1
ATOM 1530 C C . SER A 1 191 ? 8.972 -4.993 -7.771 1.00 93.75 191 SER A C 1
ATOM 1532 O O . SER A 1 191 ? 7.945 -5.508 -8.209 1.00 93.75 191 SER A O 1
ATOM 1534 N N . GLY A 1 192 ? 9.621 -4.022 -8.416 1.00 90.69 192 GLY A N 1
ATOM 1535 C CA . GLY A 1 192 ? 9.167 -3.411 -9.664 1.00 90.69 192 GLY A CA 1
ATOM 1536 C C . GLY A 1 192 ? 9.741 -4.050 -10.926 1.00 90.69 192 GLY A C 1
ATOM 1537 O O . GLY A 1 192 ? 9.106 -3.964 -11.972 1.00 90.69 192 GLY A O 1
ATOM 1538 N N . ILE A 1 193 ? 10.905 -4.706 -10.844 1.00 91.88 193 ILE A N 1
ATOM 1539 C CA . ILE A 1 193 ? 11.579 -5.30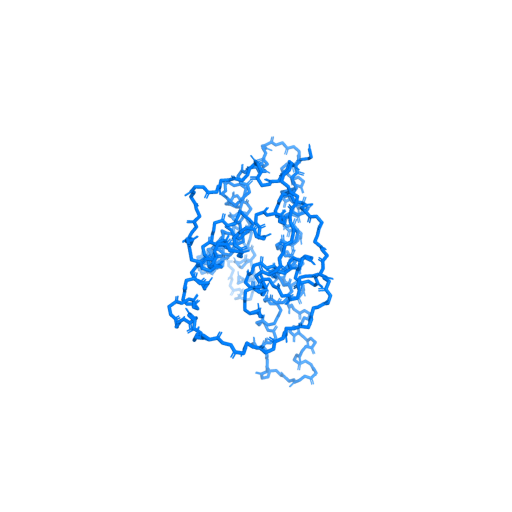0 -12.010 1.00 91.88 193 ILE A CA 1
ATOM 1540 C C . ILE A 1 193 ? 11.739 -6.805 -11.835 1.00 91.88 193 ILE A C 1
ATOM 1542 O O . ILE A 1 193 ? 11.209 -7.568 -12.641 1.00 91.88 193 ILE A O 1
ATOM 1546 N N . VAL A 1 194 ? 12.447 -7.246 -10.790 1.00 96.12 194 VAL A N 1
ATOM 1547 C CA . VAL A 1 194 ? 12.833 -8.660 -10.644 1.00 96.12 194 VAL A CA 1
ATOM 1548 C C . VAL A 1 194 ? 11.601 -9.552 -10.504 1.00 96.12 194 VAL A C 1
ATOM 1550 O O . VAL A 1 194 ? 11.421 -10.479 -11.288 1.00 96.12 194 VAL A O 1
ATOM 1553 N N . ILE A 1 195 ? 10.722 -9.251 -9.547 1.00 96.00 195 ILE A N 1
ATOM 1554 C CA . ILE A 1 195 ? 9.533 -10.068 -9.280 1.00 96.00 195 ILE A CA 1
ATOM 1555 C C . ILE A 1 195 ? 8.577 -10.096 -10.484 1.00 96.00 195 ILE A C 1
ATOM 1557 O O . ILE A 1 195 ? 8.224 -11.199 -10.908 1.00 96.00 195 ILE A O 1
ATOM 1561 N N . PRO A 1 196 ? 8.184 -8.957 -11.091 1.00 96.12 196 PRO A N 1
ATOM 1562 C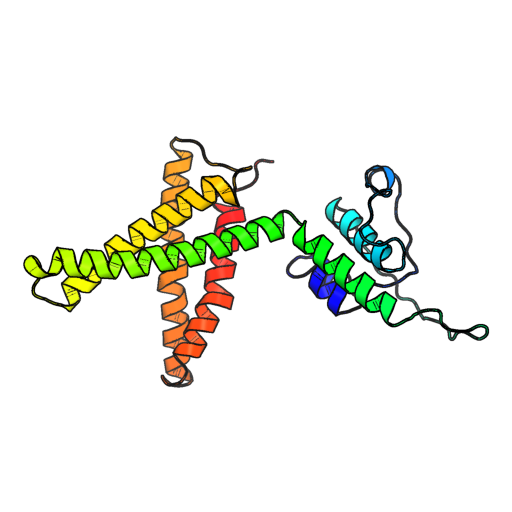 CA . PRO A 1 196 ? 7.343 -8.993 -12.279 1.00 96.12 196 PRO A CA 1
ATOM 1563 C C . PRO A 1 196 ? 7.965 -9.744 -13.446 1.00 96.12 196 PRO A C 1
ATOM 1565 O O . PRO A 1 196 ? 7.265 -10.520 -14.088 1.00 96.12 196 PRO A O 1
ATOM 1568 N N . SER A 1 197 ? 9.270 -9.590 -13.682 1.00 96.69 197 SER A N 1
ATOM 1569 C CA . SER A 1 197 ? 9.961 -10.318 -14.754 1.00 96.69 197 SER A CA 1
ATOM 1570 C C . SER A 1 197 ? 9.928 -11.830 -14.532 1.00 96.69 197 SER A C 1
ATOM 1572 O O . SER A 1 197 ? 9.681 -12.574 -15.477 1.00 96.69 197 SER A O 1
ATOM 1574 N N . LEU A 1 198 ? 10.108 -12.289 -13.288 1.00 97.62 198 LEU A N 1
ATOM 1575 C CA . LEU A 1 198 ? 10.018 -13.710 -12.937 1.00 97.62 198 LEU A CA 1
ATOM 1576 C C . LEU A 1 198 ? 8.600 -14.260 -13.118 1.00 97.62 198 LEU A C 1
ATOM 1578 O O . LEU A 1 198 ? 8.431 -15.319 -13.715 1.00 97.62 198 LEU A O 1
ATOM 1582 N N . VAL A 1 199 ? 7.581 -13.543 -12.633 1.00 97.50 199 VAL A N 1
ATOM 1583 C CA . VAL A 1 199 ? 6.176 -13.969 -12.752 1.00 97.50 199 VAL A CA 1
ATOM 1584 C C . VAL A 1 199 ? 5.739 -14.008 -14.215 1.00 97.50 199 VAL A C 1
ATOM 1586 O O . VAL A 1 199 ? 5.115 -14.979 -14.638 1.00 97.50 199 VAL A O 1
ATOM 1589 N N . ILE A 1 200 ? 6.089 -12.982 -14.994 1.00 97.81 200 ILE A N 1
ATOM 1590 C CA . ILE A 1 200 ? 5.781 -12.926 -16.424 1.00 97.81 200 ILE A CA 1
ATOM 1591 C C . ILE A 1 200 ? 6.517 -14.041 -17.163 1.00 97.81 200 ILE A C 1
ATOM 1593 O O . ILE A 1 200 ? 5.865 -14.793 -17.874 1.00 97.81 200 ILE A O 1
ATOM 1597 N N . GLY A 1 201 ? 7.831 -14.185 -16.968 1.00 97.50 201 GLY A N 1
ATOM 1598 C CA . GLY A 1 201 ? 8.639 -15.187 -17.665 1.00 97.50 201 GLY A CA 1
ATOM 1599 C C . GLY A 1 201 ? 8.208 -16.622 -17.364 1.00 97.50 201 GLY A C 1
ATOM 1600 O O . GLY A 1 201 ? 8.003 -17.407 -18.285 1.00 97.50 201 GLY A O 1
ATOM 1601 N N . ALA A 1 202 ? 7.993 -16.957 -16.089 1.00 97.94 202 ALA A N 1
ATOM 1602 C CA . ALA A 1 202 ? 7.503 -18.281 -15.707 1.00 97.94 202 ALA A CA 1
ATOM 1603 C C . ALA A 1 202 ? 6.078 -18.529 -16.228 1.00 97.94 202 ALA A C 1
ATOM 1605 O O . ALA A 1 202 ? 5.777 -19.604 -16.744 1.00 97.94 202 ALA A O 1
ATOM 1606 N N . GLY A 1 203 ? 5.202 -17.526 -16.127 1.00 97.38 203 GLY A N 1
ATOM 1607 C CA . GLY A 1 203 ? 3.826 -17.622 -16.601 1.00 97.38 203 GLY A CA 1
ATOM 1608 C C . GLY A 1 203 ? 3.739 -17.840 -18.111 1.00 97.38 203 GLY A C 1
ATOM 1609 O O . GLY A 1 203 ? 3.056 -18.760 -18.560 1.00 97.38 203 GLY A O 1
ATOM 1610 N N . THR A 1 204 ? 4.453 -17.044 -18.910 1.00 97.88 204 THR A N 1
ATOM 1611 C CA . THR A 1 204 ? 4.433 -17.182 -20.373 1.00 97.88 204 THR A CA 1
ATOM 1612 C C . THR A 1 204 ? 5.117 -18.460 -20.844 1.00 97.88 204 THR A C 1
ATOM 1614 O O . THR A 1 204 ? 4.669 -19.040 -21.829 1.00 97.88 204 THR A O 1
ATOM 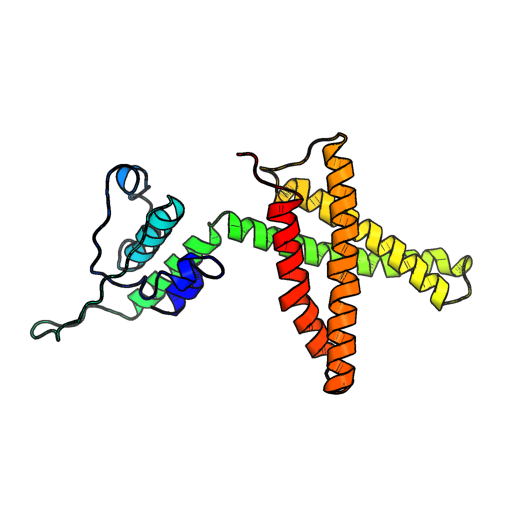1617 N N . GLN A 1 205 ? 6.135 -18.951 -20.129 1.00 97.50 205 GLN A N 1
ATOM 1618 C CA . GLN A 1 205 ? 6.773 -20.232 -20.437 1.00 97.50 205 GLN A CA 1
ATOM 1619 C C . GLN A 1 205 ? 5.830 -21.428 -20.221 1.00 97.50 205 GLN A C 1
ATOM 1621 O O . GLN A 1 205 ? 5.877 -22.380 -20.995 1.00 97.50 205 GLN A O 1
ATOM 1626 N N . ILE A 1 206 ? 4.975 -21.389 -19.193 1.00 97.69 206 ILE A N 1
ATOM 1627 C CA . ILE A 1 206 ? 4.061 -22.495 -18.860 1.00 97.69 206 ILE A CA 1
ATOM 1628 C C . ILE A 1 206 ? 2.748 -22.412 -19.655 1.00 97.69 206 ILE A C 1
ATOM 1630 O O . ILE A 1 206 ? 2.243 -23.433 -20.113 1.00 97.69 206 ILE A O 1
ATOM 1634 N N . PHE A 1 207 ? 2.180 -21.212 -19.812 1.00 97.38 207 PHE A N 1
ATOM 1635 C CA . PHE A 1 207 ? 0.822 -21.016 -20.344 1.00 97.38 207 PHE A CA 1
ATOM 1636 C C .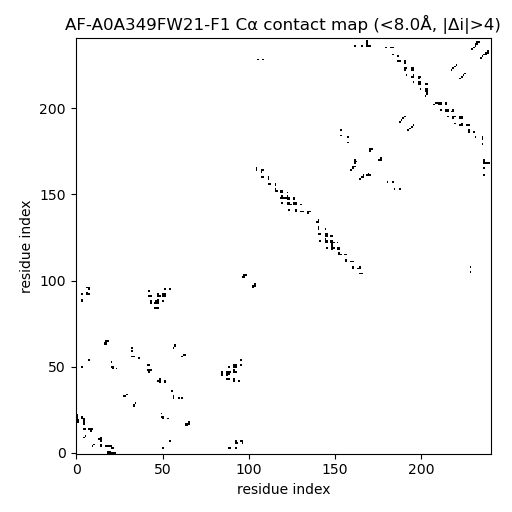 PHE A 1 207 ? 0.775 -20.352 -21.734 1.00 97.38 207 PHE A C 1
ATOM 1638 O O . PHE A 1 207 ? -0.292 -20.299 -22.349 1.00 97.38 207 PHE A O 1
ATOM 1645 N N . GLY A 1 208 ? 1.906 -19.850 -22.239 1.00 96.44 208 GLY A N 1
ATOM 1646 C CA . GLY A 1 208 ? 2.033 -19.178 -23.536 1.00 96.44 208 GLY A CA 1
ATOM 1647 C C . GLY A 1 208 ? 2.068 -17.644 -23.456 1.00 96.44 208 GLY A C 1
ATOM 1648 O O . GLY A 1 208 ? 1.488 -17.025 -22.560 1.00 96.44 208 GLY A O 1
ATOM 1649 N N . ASP A 1 209 ? 2.731 -17.010 -24.432 1.00 97.31 209 ASP A N 1
ATOM 1650 C CA . ASP A 1 209 ? 2.961 -15.550 -24.475 1.00 97.31 209 ASP A CA 1
ATOM 1651 C C . ASP A 1 209 ? 1.669 -14.720 -24.598 1.00 97.31 209 ASP A C 1
ATOM 1653 O O . ASP A 1 209 ? 1.595 -13.595 -24.110 1.00 97.31 209 ASP A O 1
ATOM 1657 N N . GLN A 1 210 ? 0.597 -15.298 -25.146 1.00 97.06 210 GLN A N 1
ATOM 1658 C CA . GLN A 1 210 ? -0.721 -14.654 -25.248 1.00 97.06 210 GLN A CA 1
ATOM 1659 C C . GLN A 1 210 ? -1.290 -14.170 -23.898 1.00 97.06 210 GLN A C 1
ATOM 1661 O O . GLN A 1 210 ? -2.063 -13.215 -23.860 1.00 97.06 210 GLN A O 1
ATOM 1666 N N . TYR A 1 211 ? -0.871 -14.772 -22.776 1.00 96.94 211 TYR A N 1
ATOM 1667 C CA . TYR A 1 211 ? -1.293 -14.382 -21.426 1.00 96.94 211 TYR A CA 1
ATOM 1668 C C . TYR A 1 211 ? -0.330 -13.402 -20.735 1.00 96.94 211 TYR A C 1
ATOM 1670 O O . TYR A 1 211 ? -0.504 -13.096 -19.556 1.00 96.94 211 TYR A O 1
ATOM 1678 N N . ARG A 1 212 ? 0.673 -12.855 -21.437 1.00 97.62 212 ARG A N 1
ATOM 1679 C CA . ARG A 1 212 ? 1.681 -11.944 -20.860 1.00 97.62 212 ARG A CA 1
ATOM 1680 C C . ARG A 1 212 ? 1.072 -10.770 -20.092 1.00 97.62 212 ARG A C 1
ATOM 1682 O O . ARG A 1 212 ? 1.542 -10.435 -19.007 1.00 97.62 212 ARG A O 1
ATOM 1689 N N . PHE A 1 213 ? 0.016 -10.157 -20.629 1.00 97.19 213 PHE A N 1
ATOM 1690 C CA . PHE A 1 213 ? -0.675 -9.055 -19.951 1.00 97.19 213 PHE A CA 1
ATOM 1691 C C . PHE A 1 213 ? -1.346 -9.508 -18.646 1.00 97.19 213 PHE A C 1
ATOM 1693 O O . PHE A 1 213 ? -1.252 -8.814 -17.636 1.00 97.19 213 PHE A O 1
ATOM 1700 N N . LEU A 1 214 ? -1.957 -10.697 -18.632 1.00 97.38 214 LEU A N 1
ATOM 1701 C CA . LEU A 1 214 ? -2.539 -11.274 -17.421 1.00 97.38 214 LEU A CA 1
ATOM 1702 C C . LEU A 1 214 ? -1.462 -11.502 -16.350 1.00 97.38 214 LEU A C 1
ATOM 1704 O O . LEU A 1 214 ? -1.657 -11.113 -15.199 1.00 97.38 214 LEU A O 1
ATOM 1708 N N . PHE A 1 215 ? -0.305 -12.057 -16.720 1.00 97.94 215 PHE A N 1
ATOM 1709 C CA . PHE A 1 215 ? 0.796 -12.256 -15.772 1.00 97.94 215 PHE A CA 1
ATOM 1710 C C . PHE A 1 215 ? 1.408 -10.947 -15.275 1.00 97.94 215 PHE A C 1
ATOM 1712 O O . PHE A 1 215 ? 1.792 -10.874 -14.110 1.00 97.94 215 PHE A O 1
ATOM 1719 N N . LEU A 1 216 ? 1.434 -9.895 -16.098 1.00 96.38 216 LEU A N 1
ATOM 1720 C CA . LEU A 1 216 ? 1.810 -8.552 -15.650 1.00 96.38 216 LEU A CA 1
ATOM 1721 C C . LEU A 1 216 ? 0.836 -8.027 -14.583 1.00 96.38 216 LEU A C 1
ATOM 1723 O O . LEU A 1 216 ? 1.272 -7.542 -13.540 1.00 96.38 216 LEU A O 1
ATOM 1727 N N . VAL A 1 217 ? -0.475 -8.151 -14.809 1.00 96.62 217 VAL A N 1
ATOM 1728 C CA . VAL A 1 217 ? -1.500 -7.743 -13.832 1.00 96.62 217 VAL A CA 1
ATOM 1729 C C . VAL A 1 217 ? -1.348 -8.541 -12.532 1.00 96.62 217 VAL A C 1
ATOM 1731 O O . VAL A 1 217 ? -1.328 -7.956 -11.449 1.00 96.62 217 VAL A O 1
ATOM 1734 N N . ILE A 1 218 ? -1.164 -9.860 -12.628 1.00 96.50 218 ILE A N 1
ATOM 1735 C CA . ILE A 1 218 ? -0.923 -10.738 -11.474 1.00 96.50 218 ILE A CA 1
ATOM 1736 C C . ILE A 1 218 ? 0.334 -10.307 -10.712 1.00 96.50 218 ILE A C 1
ATOM 1738 O O . ILE A 1 218 ? 0.278 -10.126 -9.496 1.00 96.50 218 ILE A O 1
ATOM 1742 N N . ALA A 1 219 ? 1.449 -10.097 -11.414 1.00 97.06 219 ALA A N 1
ATOM 1743 C CA . ALA A 1 219 ? 2.700 -9.646 -10.823 1.00 97.06 219 ALA A CA 1
ATOM 1744 C C . ALA A 1 219 ? 2.518 -8.352 -10.022 1.00 97.06 219 ALA A C 1
ATOM 1746 O O 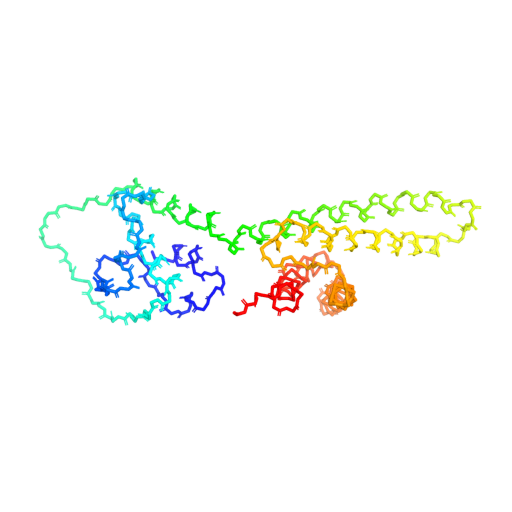. ALA A 1 219 ? 2.905 -8.277 -8.856 1.00 97.06 219 ALA A O 1
ATOM 1747 N N . VAL A 1 220 ? 1.881 -7.349 -10.627 1.00 95.19 220 VAL A N 1
ATOM 1748 C CA . VAL A 1 220 ? 1.721 -6.033 -10.007 1.00 95.19 220 VAL A CA 1
ATOM 1749 C C . VAL A 1 220 ? 0.792 -6.097 -8.795 1.00 95.19 220 VAL A C 1
ATOM 1751 O O . VAL A 1 220 ? 1.170 -5.646 -7.711 1.00 95.19 220 VAL A O 1
ATOM 1754 N N . PHE A 1 221 ? -0.410 -6.658 -8.944 1.00 94.94 221 PHE A N 1
ATOM 1755 C CA . PHE A 1 221 ? -1.435 -6.591 -7.898 1.00 94.94 221 PHE A CA 1
ATOM 1756 C C . PHE A 1 221 ? -1.261 -7.630 -6.790 1.00 94.94 221 PHE A C 1
ATOM 1758 O O . PHE A 1 221 ? -1.602 -7.334 -5.644 1.00 94.94 221 PHE A O 1
ATOM 1765 N N . LEU A 1 222 ? -0.730 -8.820 -7.091 1.00 95.31 222 LEU A N 1
ATOM 1766 C CA . LEU A 1 222 ? -0.558 -9.878 -6.088 1.00 95.31 222 LEU A CA 1
ATOM 1767 C C . LEU A 1 222 ? 0.835 -9.897 -5.458 1.00 95.31 222 LEU A C 1
ATOM 1769 O O . LEU A 1 222 ? 0.964 -10.372 -4.331 1.00 95.31 222 LEU A O 1
ATOM 1773 N N . PHE A 1 223 ? 1.857 -9.354 -6.127 1.00 95.44 223 PHE A N 1
ATOM 1774 C CA . PHE A 1 223 ? 3.225 -9.379 -5.605 1.00 95.44 223 PHE A CA 1
ATOM 1775 C C . PHE A 1 223 ? 3.799 -7.982 -5.364 1.00 95.44 223 PHE A C 1
ATOM 1777 O O . PHE A 1 223 ? 4.103 -7.647 -4.218 1.00 95.44 223 PHE A O 1
ATOM 1784 N N . THR A 1 224 ? 3.920 -7.139 -6.393 1.00 95.44 224 THR A N 1
ATOM 1785 C CA . THR A 1 224 ? 4.586 -5.829 -6.276 1.00 95.44 224 THR A CA 1
ATOM 1786 C C . THR A 1 224 ? 3.897 -4.913 -5.267 1.00 95.44 224 THR A C 1
ATOM 1788 O O . THR A 1 224 ? 4.549 -4.395 -4.359 1.00 95.44 224 THR A O 1
ATOM 1791 N N . VAL A 1 225 ? 2.581 -4.716 -5.393 1.00 95.50 225 VAL A N 1
ATOM 1792 C CA . VAL A 1 225 ? 1.805 -3.820 -4.522 1.00 95.50 225 VAL A CA 1
ATOM 1793 C C . VAL A 1 225 ? 1.816 -4.300 -3.062 1.00 95.50 225 VAL A C 1
ATOM 1795 O O . VAL A 1 225 ? 2.185 -3.499 -2.196 1.00 95.50 225 VAL A O 1
ATOM 1798 N N . PRO A 1 226 ? 1.495 -5.574 -2.746 1.00 94.94 226 PRO A N 1
ATOM 1799 C CA . PRO A 1 226 ? 1.556 -6.071 -1.371 1.00 94.94 226 PRO A CA 1
ATOM 1800 C C . PRO A 1 226 ? 2.958 -6.011 -0.760 1.00 94.94 226 PRO A C 1
ATOM 1802 O O . PRO A 1 226 ? 3.100 -5.611 0.399 1.00 94.94 226 PRO A O 1
ATOM 1805 N N . LEU A 1 227 ? 3.999 -6.356 -1.527 1.00 95.44 227 LEU A N 1
ATOM 1806 C CA . LEU A 1 227 ? 5.378 -6.317 -1.044 1.00 95.44 227 LEU A CA 1
ATOM 1807 C C . LEU A 1 227 ? 5.833 -4.882 -0.755 1.00 95.44 227 LEU A C 1
ATOM 1809 O O . LEU A 1 227 ? 6.372 -4.622 0.321 1.00 95.44 227 LEU A O 1
ATOM 1813 N N . ASN A 1 228 ? 5.567 -3.939 -1.663 1.00 96.38 228 ASN A N 1
ATOM 1814 C CA . ASN A 1 228 ? 5.881 -2.526 -1.444 1.00 96.38 228 ASN A CA 1
ATOM 1815 C C . ASN A 1 228 ? 5.151 -1.982 -0.219 1.00 96.38 228 ASN A C 1
ATOM 1817 O O . ASN A 1 228 ? 5.772 -1.374 0.651 1.00 96.38 228 ASN A O 1
ATOM 1821 N N . TRP A 1 229 ? 3.854 -2.269 -0.093 1.00 95.75 229 TRP A N 1
ATOM 1822 C CA . TRP A 1 229 ? 3.078 -1.876 1.078 1.00 95.75 229 TRP A CA 1
ATOM 1823 C C . TRP A 1 229 ? 3.685 -2.412 2.383 1.00 95.75 229 TRP A C 1
ATOM 1825 O O . TRP A 1 229 ? 3.821 -1.669 3.362 1.00 95.75 229 TRP A O 1
ATOM 1835 N N . PHE A 1 230 ? 4.094 -3.684 2.397 1.00 95.12 230 PHE A N 1
ATOM 1836 C CA . PHE A 1 230 ? 4.740 -4.303 3.550 1.00 95.12 230 PHE A CA 1
ATOM 1837 C C . PHE A 1 230 ? 6.069 -3.624 3.897 1.00 95.12 230 PHE A C 1
ATOM 1839 O O . PHE A 1 230 ? 6.246 -3.192 5.040 1.00 95.12 230 PHE A O 1
ATOM 1846 N N . ILE A 1 231 ? 6.970 -3.488 2.918 1.00 95.69 231 ILE A N 1
ATOM 1847 C CA . ILE A 1 231 ? 8.293 -2.874 3.087 1.00 95.69 231 ILE A CA 1
ATOM 1848 C C . ILE A 1 231 ? 8.145 -1.438 3.590 1.00 95.69 231 ILE A C 1
ATOM 1850 O O . ILE A 1 231 ? 8.821 -1.039 4.540 1.00 95.69 231 ILE A O 1
ATOM 1854 N N . TYR A 1 232 ? 7.222 -0.664 3.025 1.00 95.12 232 TYR A N 1
ATOM 1855 C CA . TYR A 1 232 ? 7.071 0.744 3.379 1.00 95.12 232 TYR A CA 1
ATOM 1856 C C . TYR A 1 232 ? 6.600 0.897 4.830 1.00 95.12 232 TYR A C 1
ATOM 1858 O O . TYR A 1 232 ? 7.175 1.689 5.573 1.00 95.12 232 TYR A O 1
ATOM 1866 N N . ASN A 1 233 ? 5.627 0.090 5.266 1.00 93.94 233 ASN A N 1
ATOM 1867 C CA . ASN A 1 233 ? 5.078 0.168 6.624 1.00 93.94 233 ASN A CA 1
ATOM 1868 C C . ASN A 1 233 ? 5.987 -0.447 7.705 1.00 93.94 233 ASN A C 1
ATOM 1870 O O . ASN A 1 233 ? 5.992 0.030 8.840 1.00 93.94 233 ASN A O 1
ATOM 1874 N N . HIS A 1 234 ? 6.727 -1.516 7.394 1.00 92.88 234 HIS A N 1
ATOM 1875 C CA . HIS A 1 234 ? 7.466 -2.286 8.408 1.00 92.88 234 HIS A CA 1
ATOM 1876 C C . HIS A 1 234 ? 8.972 -2.030 8.395 1.00 92.88 234 HIS A C 1
ATOM 1878 O O . HIS A 1 234 ? 9.624 -2.166 9.434 1.00 92.88 234 HIS A O 1
ATOM 1884 N N . VAL A 1 235 ? 9.525 -1.654 7.241 1.00 94.69 235 VAL A N 1
ATOM 1885 C CA . VAL A 1 235 ? 10.967 -1.478 7.046 1.00 94.69 235 VAL A CA 1
ATOM 1886 C C . VAL A 1 235 ? 11.319 -0.002 6.921 1.00 94.69 235 VAL A C 1
ATOM 1888 O O . VAL A 1 235 ? 12.188 0.460 7.660 1.00 94.69 235 VAL A O 1
ATOM 1891 N N . ILE A 1 236 ? 10.668 0.746 6.024 1.00 95.31 236 ILE A N 1
ATOM 1892 C CA . ILE A 1 236 ? 11.049 2.135 5.718 1.00 95.31 236 ILE A CA 1
ATOM 1893 C C . ILE A 1 236 ? 10.529 3.107 6.784 1.00 95.31 236 ILE A C 1
ATOM 1895 O O . ILE A 1 236 ? 11.325 3.657 7.546 1.00 95.31 236 ILE A O 1
ATOM 1899 N N . TRP A 1 237 ? 9.206 3.255 6.889 1.00 95.88 237 TRP A N 1
ATOM 1900 C CA . TRP A 1 237 ? 8.515 4.169 7.807 1.00 95.88 237 TRP A CA 1
ATOM 1901 C C . TRP A 1 237 ? 7.914 3.419 8.996 1.00 95.88 237 TRP A C 1
ATOM 1903 O O . TRP A 1 237 ? 6.710 3.446 9.260 1.00 95.88 237 TRP A O 1
ATOM 1913 N N . LYS A 1 238 ? 8.780 2.711 9.722 1.00 92.25 238 LYS A N 1
ATOM 1914 C CA . LYS A 1 238 ? 8.382 1.945 10.902 1.00 92.25 238 LYS A CA 1
ATOM 1915 C C . LYS A 1 238 ? 7.903 2.886 12.012 1.00 92.25 238 LYS A C 1
ATOM 1917 O O . LYS A 1 238 ? 8.633 3.790 12.418 1.00 92.25 238 LYS A O 1
ATOM 1922 N N . LYS A 1 239 ? 6.717 2.616 12.567 1.00 84.31 239 LYS A N 1
ATOM 1923 C CA . LYS A 1 239 ? 6.233 3.295 13.779 1.00 84.31 239 LYS A CA 1
ATOM 1924 C C . LYS A 1 239 ? 7.224 3.089 14.928 1.00 84.31 239 LYS A C 1
ATOM 1926 O O . LYS A 1 239 ? 7.583 1.950 15.241 1.00 84.31 239 LYS A O 1
ATOM 1931 N N . LYS A 1 240 ? 7.659 4.187 15.550 1.00 73.62 240 LYS A N 1
ATOM 1932 C CA . LYS A 1 240 ? 8.389 4.136 16.822 1.00 73.62 240 LYS A CA 1
ATOM 1933 C C . LYS A 1 240 ? 7.410 3.650 17.898 1.00 73.62 240 LYS A C 1
ATOM 1935 O O . LYS A 1 240 ? 6.246 4.046 17.868 1.00 73.62 240 LYS A O 1
ATOM 1940 N N . LYS A 1 241 ? 7.860 2.709 18.729 1.00 56.38 241 LYS A N 1
ATOM 1941 C CA . LYS A 1 241 ? 7.099 2.259 19.899 1.00 56.38 241 LYS A CA 1
ATOM 1942 C C . LYS A 1 241 ? 7.135 3.330 20.974 1.00 56.38 241 LYS A C 1
ATOM 1944 O O . LYS A 1 241 ? 8.182 4.013 21.037 1.00 56.38 241 LYS A O 1
#

Secondary structure (DSSP, 8-state):
-HHHHHHHHTTSGGGGT-S-TT-S-----TTTTGGGS--SS-S-SSSTHHHHHHHHHHHTTPPP------PPPP-SS-----HHHHHHHHHHHHHHHHT-HHHHHHHHHHHHHHHHHHHHHHHHHHHHHHTTTT---HHHHHHHHHHHHHHHHHHHHHHHIIIIITGGGPPPTTHHHHHHHHHHHHHHHIIIIIHHHHHHHHHHHHH-GGGHHHHHHHIIIIIIHHHHHHHIIIIISPPP-

Solvent-accessible surface area (backbone atoms only — not comparable to full-atom values): 13654 Å² total; per-residue (Å²): 73,65,68,60,28,47,56,69,26,53,95,46,79,55,38,83,65,47,77,60,55,66,65,86,84,79,85,79,72,44,87,92,40,55,79,74,50,80,76,86,77,54,88,33,92,72,73,20,33,57,45,54,51,52,50,52,42,48,74,74,64,53,88,84,81,83,74,94,78,83,86,75,83,84,88,74,85,84,85,86,82,50,74,67,53,55,54,44,32,52,51,32,42,49,53,55,43,63,69,29,69,68,49,47,33,50,53,44,48,51,53,41,53,54,49,23,52,50,45,24,55,54,32,23,58,52,37,34,59,69,36,48,90,78,36,80,53,63,68,62,32,46,50,53,14,40,51,56,12,44,52,53,18,52,52,49,38,52,52,49,37,39,66,61,46,36,48,93,42,46,75,59,94,54,74,66,38,54,54,38,50,52,52,49,52,56,47,46,47,44,41,68,46,52,48,32,50,50,42,23,53,55,43,25,72,76,75,36,66,91,47,38,67,58,28,46,51,47,21,42,66,71,44,24,51,54,50,50,54,49,44,43,51,67,65,59,42,42,74,82,130

Sequence (241 aa):
GLVARFGLFFPGKMFFKITDPTTGLKASRVKGFVDTMDMDHLYSRNFGYKLEFLYKMVQLGAKVKEIPLQFGLRTKGESKIESQTAIDIFRSVFLLRWNDPTTQKFIKFGCIGLFGFGINKFGLDIFSKALQNIINTVGVRNFIANALAAEISILSNFILNNLWTFKNEKLVWGKVLIQKFATFNLSSVISGIVIPSLVIGAGTQIFGDQYRFLFLVIAVFLFTVPLNWFIYNHVIWKKKK

pLDDT: mean 93.16, std 5.99, range [56.38, 98.0]

Nearest PDB structures (foldseek):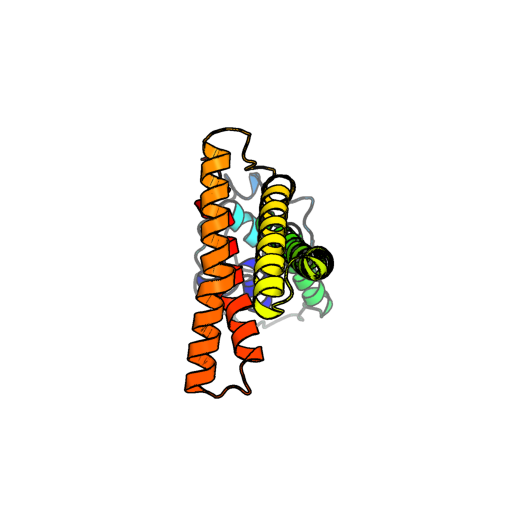
  5mm0-assembly1_A  TM=5.604E-01  e=1.464E-04  Pyrococcus furiosus DSM 3638
  5mm1-assembly1_A  TM=6.044E-01  e=5.200E-04  Pyrococcus furiosus DSM 3638

Mean predicted aligned error: 5.36 Å

Foldseek 3Di:
DPVLLCLQDPPHPCSVAPPCLQDPDDDDDCPQAVVPDDPVDALDPPSLSSSVSVSSRVVSPHDDHDDDDDDDDDPDDDDPDDPVNVVSNVSRSVVNLVPDLLNVLLVQLVVLLVVLVVQLVVQLVVQLVVCVVVDVPSVVSSVVSNVVSNVVSLVSSLVSCLVPSLVVLHDDDDPLSVVLSVVSVVLCCCLVPVQLVVQLVVCCVVPNNVCSVVSNVCSVPVTNSVSNSCCCDPPRSDDDD